Protein AF-A0A429QTK3-F1 (afdb_monomer_lite)

Structure (mmCIF, N/CA/C/O backbone):
data_AF-A0A429QTK3-F1
#
_entry.id   AF-A0A429QTK3-F1
#
loop_
_atom_site.group_PDB
_atom_site.id
_atom_site.type_symbol
_atom_site.label_atom_id
_atom_site.label_alt_id
_atom_site.label_comp_id
_atom_site.label_asym_id
_atom_site.label_entity_id
_atom_site.label_seq_id
_atom_site.pdbx_PDB_ins_code
_atom_site.Cartn_x
_atom_site.Cartn_y
_atom_site.Cartn_z
_atom_site.occupancy
_atom_site.B_iso_or_equiv
_atom_site.auth_seq_id
_atom_site.auth_comp_id
_atom_site.auth_asym_id
_atom_site.auth_atom_id
_atom_site.pdbx_PDB_model_num
ATOM 1 N N . MET A 1 1 ? 70.240 -9.763 -71.184 1.00 41.09 1 MET A N 1
ATOM 2 C CA . MET A 1 1 ? 69.232 -8.783 -70.710 1.00 41.09 1 MET A CA 1
ATOM 3 C C . MET A 1 1 ? 68.034 -8.915 -71.642 1.00 41.09 1 MET A C 1
ATOM 5 O O . MET A 1 1 ? 68.267 -8.878 -72.834 1.00 41.09 1 MET A O 1
ATOM 9 N N . LEU A 1 2 ? 66.791 -9.181 -71.254 1.00 37.31 2 LEU A N 1
ATOM 10 C CA . LEU A 1 2 ? 66.084 -9.111 -69.977 1.00 37.31 2 LEU A CA 1
ATOM 11 C C . LEU A 1 2 ? 65.152 -10.330 -69.842 1.00 37.31 2 LEU A C 1
ATOM 13 O O . LEU A 1 2 ? 64.558 -10.764 -70.824 1.00 37.31 2 LEU A O 1
ATOM 17 N N . HIS A 1 3 ? 65.005 -10.846 -68.623 1.00 33.28 3 HIS A N 1
ATOM 18 C CA . HIS A 1 3 ? 63.957 -11.798 -68.258 1.00 33.28 3 HIS A CA 1
ATOM 19 C C . HIS A 1 3 ? 62.766 -10.982 -67.734 1.00 33.28 3 HIS A C 1
ATOM 21 O O . HIS A 1 3 ? 62.929 -10.217 -66.785 1.00 33.28 3 HIS A O 1
ATOM 27 N N . VAL A 1 4 ? 61.601 -11.088 -68.375 1.00 49.03 4 VAL A N 1
ATOM 28 C CA . VAL A 1 4 ? 60.358 -10.438 -67.925 1.00 49.03 4 VAL A CA 1
ATOM 29 C C . VAL A 1 4 ? 59.624 -11.426 -67.009 1.00 49.03 4 VAL A C 1
ATOM 31 O O . VAL A 1 4 ? 59.268 -12.503 -67.489 1.00 49.03 4 VAL A O 1
ATOM 34 N N . PRO A 1 5 ? 59.392 -11.126 -65.716 1.00 47.75 5 PRO A N 1
ATOM 35 C CA . PRO A 1 5 ? 58.632 -12.013 -64.851 1.00 47.75 5 PRO A CA 1
ATOM 36 C C . PRO A 1 5 ? 57.130 -11.854 -65.099 1.00 47.75 5 PRO A C 1
ATOM 38 O O . PRO A 1 5 ? 56.600 -10.744 -65.169 1.00 47.75 5 PRO A O 1
ATOM 41 N N . GLY A 1 6 ? 56.464 -13.002 -65.227 1.00 47.06 6 GLY A N 1
ATOM 42 C CA . GLY A 1 6 ? 55.030 -13.134 -65.435 1.00 47.06 6 GLY A CA 1
ATOM 43 C C . GLY A 1 6 ? 54.191 -12.558 -64.295 1.00 47.06 6 GLY A C 1
ATOM 44 O O . GLY A 1 6 ? 54.564 -12.553 -63.124 1.00 47.06 6 GLY A O 1
ATOM 45 N N . THR A 1 7 ? 53.020 -12.074 -64.685 1.00 47.56 7 THR A N 1
ATOM 46 C CA . THR A 1 7 ? 51.984 -11.465 -63.861 1.00 47.56 7 THR A CA 1
ATOM 47 C C . THR A 1 7 ? 51.393 -12.445 -62.845 1.00 47.56 7 THR A C 1
ATOM 49 O O . THR A 1 7 ? 50.764 -13.445 -63.192 1.00 47.56 7 THR A O 1
ATOM 52 N N . THR A 1 8 ? 51.528 -12.110 -61.560 1.00 49.00 8 THR A N 1
ATOM 53 C CA . THR A 1 8 ? 50.929 -12.809 -60.416 1.00 49.00 8 THR A CA 1
ATOM 54 C C . THR A 1 8 ? 49.401 -12.663 -60.420 1.00 49.00 8 THR A C 1
ATOM 56 O O . THR A 1 8 ? 48.827 -11.805 -59.753 1.00 49.00 8 THR A O 1
ATOM 59 N N . THR A 1 9 ? 48.713 -13.511 -61.179 1.00 51.00 9 THR A N 1
ATOM 60 C CA . THR A 1 9 ? 47.241 -13.561 -61.282 1.00 51.00 9 THR A CA 1
ATOM 61 C C . THR A 1 9 ? 46.577 -14.276 -60.094 1.00 51.00 9 THR A C 1
ATOM 63 O O . THR A 1 9 ? 45.390 -14.076 -59.833 1.00 51.00 9 THR A O 1
ATOM 66 N N . ASN A 1 10 ? 47.342 -15.041 -59.308 1.00 51.47 10 ASN A N 1
ATOM 67 C CA . ASN A 1 10 ? 46.809 -15.887 -58.233 1.00 51.47 10 ASN A CA 1
ATOM 68 C C . ASN A 1 10 ? 46.382 -15.110 -56.967 1.00 51.47 10 ASN A C 1
ATOM 70 O O . ASN A 1 10 ? 45.378 -15.455 -56.348 1.00 51.47 10 ASN A O 1
ATOM 74 N N . GLY A 1 11 ? 47.052 -14.004 -56.618 1.00 47.62 11 GLY A N 1
ATOM 75 C CA . GLY A 1 11 ? 46.761 -13.258 -55.379 1.00 47.62 11 GLY A CA 1
ATOM 76 C C . GLY A 1 11 ? 45.458 -12.441 -55.398 1.00 47.62 11 GLY A C 1
ATOM 77 O O . GLY A 1 11 ? 44.872 -12.160 -54.349 1.00 47.62 11 GLY A O 1
ATOM 78 N N . VAL A 1 12 ? 44.969 -12.065 -56.584 1.00 50.78 12 VAL A N 1
ATOM 79 C CA . VAL A 1 12 ? 43.742 -11.260 -56.737 1.00 50.78 12 VAL A CA 1
ATOM 80 C C . VAL A 1 12 ? 42.488 -12.132 -56.614 1.00 50.78 12 VAL A C 1
ATOM 82 O O . VAL A 1 12 ? 41.509 -11.729 -55.980 1.00 50.78 12 VAL A O 1
ATOM 85 N N . ALA A 1 13 ? 42.517 -13.345 -57.172 1.00 49.59 13 ALA A N 1
ATOM 86 C CA . ALA A 1 13 ? 41.400 -14.287 -57.108 1.00 49.59 13 ALA A CA 1
ATOM 87 C C . ALA A 1 13 ? 41.158 -14.798 -55.676 1.00 49.59 13 ALA A C 1
ATOM 89 O O . ALA A 1 13 ? 40.010 -14.884 -55.231 1.00 49.59 13 ALA A O 1
ATOM 90 N N . GLU A 1 14 ? 42.231 -15.057 -54.930 1.00 52.91 14 GLU A N 1
ATOM 91 C CA . GLU A 1 14 ? 42.185 -15.588 -53.567 1.00 52.91 14 GLU A CA 1
ATOM 92 C C . GLU A 1 14 ? 41.660 -14.552 -52.559 1.00 52.91 14 GLU A C 1
ATOM 94 O O . GLU A 1 14 ? 40.731 -14.838 -51.796 1.00 52.91 14 GLU A O 1
ATOM 99 N N . ARG A 1 15 ? 42.109 -13.288 -52.660 1.00 53.12 15 ARG A N 1
ATOM 100 C CA . ARG A 1 15 ? 41.530 -12.165 -51.893 1.00 53.12 15 ARG A CA 1
ATOM 101 C C . ARG A 1 15 ? 40.049 -11.958 -52.195 1.00 53.12 15 ARG A C 1
ATOM 103 O O . ARG A 1 15 ? 39.266 -11.684 -51.286 1.00 53.12 15 ARG A O 1
ATOM 110 N N . ARG A 1 16 ? 39.634 -12.099 -53.458 1.00 54.00 16 ARG A N 1
ATOM 111 C CA . ARG A 1 16 ? 38.226 -11.947 -53.861 1.00 54.00 16 ARG A CA 1
ATOM 112 C C . ARG A 1 16 ? 37.351 -13.071 -53.300 1.00 54.00 16 ARG A C 1
ATOM 114 O O . ARG A 1 16 ? 36.195 -12.819 -52.971 1.00 54.00 16 ARG A O 1
ATOM 121 N N . ARG A 1 17 ? 37.892 -14.287 -53.166 1.00 57.88 17 ARG A N 1
ATOM 122 C CA . ARG A 1 17 ? 37.203 -15.449 -52.582 1.00 57.88 17 ARG A CA 1
ATOM 123 C C . ARG A 1 17 ? 37.088 -15.328 -51.062 1.00 57.88 17 ARG A C 1
ATOM 125 O O . ARG A 1 17 ? 35.983 -15.458 -50.548 1.00 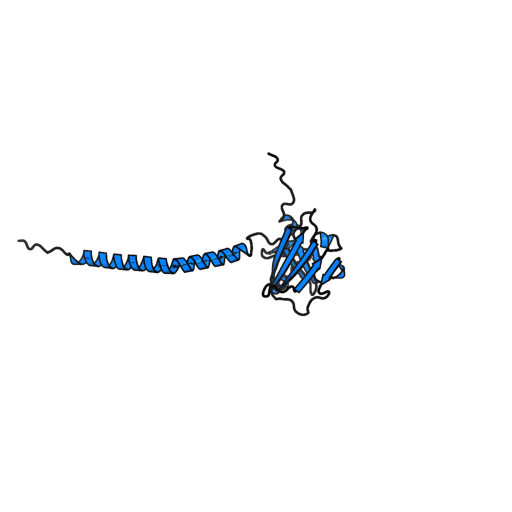57.88 17 ARG A O 1
ATOM 132 N N . GLY A 1 18 ? 38.171 -14.956 -50.375 1.00 60.50 18 GLY A N 1
ATOM 133 C CA . GLY A 1 18 ? 38.160 -14.678 -48.933 1.00 60.50 18 GLY A CA 1
ATOM 134 C C . GLY A 1 18 ? 37.199 -13.545 -48.560 1.00 60.50 18 GLY A C 1
ATOM 135 O O . GLY A 1 18 ? 36.415 -13.677 -47.625 1.00 60.50 18 GLY A O 1
ATOM 136 N N . ARG A 1 19 ? 37.155 -12.473 -49.366 1.00 59.66 19 ARG A N 1
ATOM 137 C CA . ARG A 1 19 ? 36.210 -11.363 -49.163 1.00 59.66 19 ARG A CA 1
ATOM 138 C C . ARG A 1 19 ? 34.752 -11.780 -49.377 1.00 59.66 19 ARG A C 1
ATOM 140 O O . ARG A 1 19 ? 33.883 -11.298 -48.664 1.00 59.66 19 ARG A O 1
ATOM 147 N N . LYS A 1 20 ? 34.470 -12.685 -50.321 1.00 57.97 20 LYS A N 1
ATOM 148 C CA . LYS A 1 20 ? 33.117 -13.234 -50.525 1.00 57.97 20 LYS A CA 1
ATOM 149 C C . LYS A 1 20 ? 32.673 -14.119 -49.359 1.00 57.97 20 LYS A C 1
ATOM 151 O O . LYS A 1 20 ? 31.543 -13.980 -48.914 1.00 57.97 20 LYS A O 1
ATOM 156 N N . VAL A 1 21 ? 33.555 -14.980 -48.848 1.00 68.25 21 VAL A N 1
ATOM 157 C CA . VAL A 1 21 ? 33.258 -15.847 -47.694 1.00 68.25 21 VAL A CA 1
ATOM 158 C C . VAL A 1 21 ? 33.009 -15.015 -46.434 1.00 68.25 21 VAL A C 1
ATOM 160 O O . VAL A 1 21 ? 32.039 -15.267 -45.728 1.00 68.25 21 VAL A O 1
ATOM 163 N N . LEU A 1 22 ? 33.811 -13.969 -46.205 1.00 63.34 22 LEU A N 1
ATOM 164 C CA . LEU A 1 22 ? 33.613 -13.031 -45.097 1.00 63.34 22 LEU A CA 1
ATOM 165 C C . LEU A 1 22 ? 32.253 -12.315 -45.186 1.00 63.34 22 LEU A C 1
ATOM 167 O O . LEU A 1 22 ? 31.528 -12.239 -44.201 1.00 63.34 22 LEU A O 1
ATOM 171 N N . VAL A 1 23 ? 31.886 -11.820 -46.374 1.00 66.56 23 VAL A N 1
ATOM 172 C CA . VAL A 1 23 ? 30.614 -11.110 -46.590 1.00 66.56 23 VAL A CA 1
ATOM 173 C C . VAL A 1 23 ? 29.414 -12.041 -46.408 1.00 66.56 23 VAL A C 1
ATOM 175 O O . VAL A 1 23 ? 28.454 -11.668 -45.744 1.00 66.56 23 VAL A O 1
ATOM 178 N N . VAL A 1 24 ? 29.470 -13.265 -46.938 1.00 70.56 24 VAL A N 1
ATOM 179 C CA . VAL A 1 24 ? 28.392 -14.254 -46.763 1.00 70.56 24 VAL A CA 1
ATOM 180 C C . VAL A 1 24 ? 28.268 -14.681 -45.298 1.00 70.56 24 VAL A C 1
ATOM 182 O O . VAL A 1 24 ? 27.153 -14.775 -44.792 1.00 70.56 24 VAL A O 1
ATOM 185 N N . GLY A 1 25 ? 29.390 -14.870 -44.597 1.00 66.00 25 GLY A N 1
ATOM 186 C CA . GLY A 1 25 ? 29.399 -15.166 -43.164 1.00 66.00 25 GLY A CA 1
ATOM 187 C C . GLY A 1 25 ? 28.773 -14.050 -42.323 1.00 66.00 25 GLY A C 1
ATOM 188 O O . GLY A 1 25 ? 27.971 -14.332 -41.438 1.00 66.00 25 GLY A O 1
ATOM 189 N N . LEU A 1 26 ? 29.064 -12.785 -42.644 1.00 68.50 26 LEU A N 1
ATOM 190 C CA . LEU A 1 26 ? 28.460 -11.626 -41.977 1.00 68.50 26 LEU A CA 1
ATOM 191 C C . LEU A 1 26 ? 26.952 -11.519 -42.236 1.00 68.50 26 LEU A C 1
ATOM 193 O O . LEU A 1 26 ? 26.200 -11.221 -41.314 1.00 68.50 26 LEU A O 1
ATOM 197 N N . ILE A 1 27 ? 26.498 -11.797 -43.462 1.00 68.88 27 ILE A N 1
ATOM 198 C CA . ILE A 1 27 ? 25.067 -11.791 -43.800 1.00 68.88 27 ILE A CA 1
ATOM 199 C C . ILE A 1 27 ? 24.335 -12.913 -43.056 1.00 68.88 27 ILE A C 1
ATOM 201 O O . ILE A 1 27 ? 23.291 -12.668 -42.459 1.00 68.88 27 ILE A O 1
ATOM 205 N N . ALA A 1 28 ? 24.891 -14.127 -43.033 1.00 67.25 28 ALA A N 1
ATOM 206 C CA .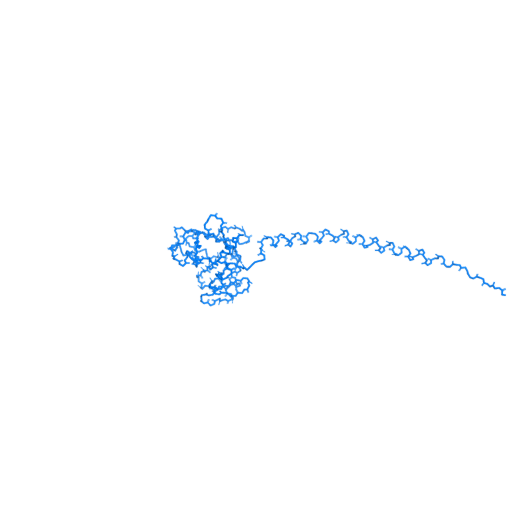 ALA A 1 28 ? 24.299 -15.248 -42.307 1.00 67.25 28 ALA A CA 1
ATOM 207 C C . ALA A 1 28 ? 24.234 -14.983 -40.791 1.00 67.25 28 ALA A C 1
ATOM 209 O O . ALA A 1 28 ? 23.209 -15.247 -40.164 1.00 67.25 28 ALA A O 1
ATOM 210 N N . ALA A 1 29 ? 25.288 -14.397 -40.215 1.00 67.00 29 ALA A N 1
ATOM 211 C CA . ALA A 1 29 ? 25.306 -13.992 -38.812 1.00 67.00 29 ALA A CA 1
ATOM 212 C C . ALA A 1 29 ? 24.268 -12.896 -38.512 1.00 67.00 29 ALA A C 1
ATOM 214 O O . ALA A 1 29 ? 23.570 -12.978 -37.505 1.00 67.00 29 ALA A O 1
ATOM 215 N N . ALA A 1 30 ? 24.109 -11.909 -39.400 1.00 65.31 30 ALA A N 1
ATOM 216 C CA . ALA A 1 30 ? 23.106 -10.856 -39.250 1.00 65.31 30 ALA A CA 1
ATOM 217 C C . ALA A 1 30 ? 21.669 -11.401 -39.336 1.00 65.31 30 ALA A C 1
ATOM 219 O O . ALA A 1 30 ? 20.822 -11.009 -38.536 1.00 65.31 30 ALA A O 1
ATOM 220 N N . ILE A 1 31 ? 21.402 -12.341 -40.251 1.00 73.94 31 ILE A N 1
ATOM 221 C CA . ILE A 1 31 ? 20.087 -12.991 -40.393 1.00 73.94 31 ILE A CA 1
ATOM 222 C C . ILE A 1 31 ? 19.731 -13.800 -39.140 1.00 73.94 31 ILE A C 1
ATOM 224 O O . ILE A 1 31 ? 18.572 -13.808 -38.741 1.00 73.94 31 ILE A O 1
ATOM 228 N N . LEU A 1 32 ? 20.707 -14.451 -38.502 1.00 69.88 32 LEU A N 1
ATOM 229 C CA . LEU A 1 32 ? 20.488 -15.205 -37.262 1.00 69.88 32 LEU A CA 1
ATOM 230 C C . LEU A 1 32 ? 20.369 -14.303 -36.024 1.00 69.88 32 LEU A C 1
ATOM 232 O O . LEU A 1 32 ? 19.580 -14.598 -35.131 1.00 69.88 32 LEU A O 1
ATOM 236 N N . ALA A 1 33 ? 21.113 -13.197 -35.965 1.00 70.38 33 ALA A N 1
ATOM 237 C CA . ALA A 1 33 ? 21.087 -12.277 -34.827 1.00 70.38 33 ALA A CA 1
ATOM 238 C C . ALA A 1 33 ? 19.836 -11.381 -34.803 1.00 70.38 33 ALA A C 1
ATOM 240 O O . ALA A 1 33 ? 19.332 -11.059 -33.727 1.00 70.38 33 ALA A O 1
ATOM 241 N N . ALA A 1 34 ? 19.308 -11.003 -35.971 1.00 74.75 34 ALA A N 1
ATOM 242 C CA . ALA A 1 34 ? 18.129 -10.147 -36.091 1.00 74.75 34 ALA A CA 1
ATOM 243 C C . ALA A 1 34 ? 16.876 -10.672 -35.351 1.00 74.75 34 ALA A C 1
ATOM 245 O O . ALA A 1 34 ? 16.301 -9.903 -34.580 1.00 74.75 34 ALA A O 1
ATOM 246 N N . PRO A 1 35 ? 16.443 -11.943 -35.498 1.00 74.75 35 PRO A N 1
ATOM 247 C CA . PRO A 1 35 ? 15.273 -12.452 -34.784 1.00 74.75 35 PRO A CA 1
ATOM 248 C C . PRO A 1 35 ? 15.501 -12.551 -33.272 1.00 74.75 35 PRO A C 1
ATOM 250 O O . PRO A 1 35 ? 14.570 -12.313 -32.510 1.00 74.75 35 PRO A O 1
ATOM 253 N N . VAL A 1 36 ? 16.729 -12.837 -32.824 1.00 76.44 36 VAL A N 1
ATOM 254 C CA . VAL A 1 36 ? 17.071 -12.862 -31.391 1.00 76.44 36 VAL A CA 1
ATOM 255 C C . VAL A 1 36 ? 16.989 -11.459 -30.792 1.00 76.44 36 VAL A C 1
ATOM 257 O O . VAL A 1 36 ? 16.372 -11.273 -29.746 1.00 76.44 36 VAL A O 1
ATOM 260 N N . ALA A 1 37 ? 17.550 -10.457 -31.472 1.00 73.56 37 ALA A N 1
ATOM 261 C CA . ALA A 1 37 ? 17.465 -9.064 -31.046 1.00 73.56 37 ALA A CA 1
ATOM 262 C C . ALA A 1 37 ? 16.016 -8.555 -31.050 1.00 73.56 37 ALA A C 1
ATOM 264 O O . ALA A 1 37 ? 15.608 -7.861 -30.122 1.00 73.56 37 ALA A O 1
ATOM 265 N N . LEU A 1 38 ? 15.221 -8.939 -32.054 1.00 80.38 38 LEU A N 1
ATOM 266 C CA . LEU A 1 38 ? 13.806 -8.587 -32.132 1.00 80.38 38 LEU A CA 1
ATOM 267 C C . LEU A 1 38 ? 12.999 -9.236 -31.002 1.00 80.38 38 LEU A C 1
ATOM 269 O O . LEU A 1 38 ? 12.197 -8.557 -30.370 1.00 80.38 38 LEU A O 1
ATOM 273 N N . ALA A 1 39 ? 13.237 -10.515 -30.706 1.00 73.94 39 ALA A N 1
ATOM 274 C CA . ALA A 1 39 ? 12.596 -11.204 -29.590 1.00 73.94 39 ALA A CA 1
ATOM 275 C C . ALA A 1 39 ? 12.985 -10.578 -28.243 1.00 73.94 39 ALA A C 1
ATOM 277 O O . ALA A 1 39 ? 12.123 -10.350 -27.401 1.00 73.94 39 ALA A O 1
ATOM 278 N N . PHE A 1 40 ? 14.261 -10.232 -28.055 1.00 76.06 40 PHE A N 1
ATOM 279 C CA . PHE A 1 40 ? 14.737 -9.554 -26.850 1.00 76.06 40 PHE A CA 1
ATOM 280 C C . PHE A 1 40 ? 14.107 -8.165 -26.682 1.00 76.06 40 PHE A C 1
ATOM 282 O O . PHE A 1 40 ? 13.638 -7.827 -25.596 1.00 76.06 40 PHE A O 1
ATOM 289 N N . LEU A 1 41 ? 14.036 -7.376 -27.758 1.00 73.19 41 LEU A N 1
ATOM 290 C CA . LEU A 1 41 ? 13.361 -6.077 -27.760 1.00 73.19 41 LEU A CA 1
ATOM 291 C C . LEU A 1 41 ? 11.864 -6.220 -27.490 1.00 73.19 41 LEU A C 1
ATOM 293 O O . LEU A 1 41 ? 11.319 -5.425 -26.737 1.00 73.19 41 LEU A O 1
ATOM 297 N N . TRP A 1 42 ? 11.215 -7.244 -28.046 1.00 69.44 42 TRP A N 1
ATOM 298 C CA . TRP A 1 42 ? 9.801 -7.518 -27.806 1.00 69.44 42 TRP A CA 1
ATOM 299 C C . TRP A 1 42 ? 9.536 -7.914 -26.350 1.00 69.44 42 TRP A C 1
ATOM 301 O O . TRP A 1 42 ? 8.641 -7.363 -25.726 1.00 69.44 42 TRP A O 1
ATOM 311 N N . ILE A 1 43 ? 10.355 -8.796 -25.768 1.00 65.06 43 ILE A N 1
ATOM 312 C CA . ILE A 1 43 ? 10.271 -9.165 -24.345 1.00 65.06 43 ILE A CA 1
ATOM 313 C C . ILE A 1 43 ? 10.517 -7.942 -23.460 1.00 65.06 43 ILE A C 1
ATOM 315 O O . ILE A 1 43 ? 9.779 -7.711 -22.507 1.00 65.06 43 ILE A O 1
ATOM 319 N N . THR A 1 44 ? 11.523 -7.130 -23.777 1.00 56.84 44 THR A N 1
ATOM 320 C CA . THR A 1 44 ? 11.820 -5.905 -23.021 1.00 56.84 44 THR A CA 1
ATOM 321 C C . THR A 1 44 ? 10.663 -4.913 -23.121 1.00 56.84 44 THR A C 1
ATOM 323 O O . THR A 1 44 ? 10.248 -4.357 -22.115 1.00 56.84 44 THR A O 1
ATOM 326 N N . PHE A 1 45 ? 10.090 -4.739 -24.312 1.00 61.50 45 PHE A N 1
ATOM 327 C CA . PHE A 1 45 ? 8.927 -3.887 -24.540 1.00 61.50 45 PHE A CA 1
ATOM 328 C C . PHE A 1 45 ? 7.690 -4.374 -23.774 1.00 61.50 45 PHE A C 1
ATOM 330 O O . PHE A 1 45 ? 7.011 -3.564 -23.152 1.00 61.50 45 PHE A O 1
ATOM 337 N N . LEU A 1 46 ? 7.428 -5.686 -23.750 1.00 57.09 46 LEU A N 1
ATOM 338 C CA . LEU A 1 46 ? 6.350 -6.268 -22.948 1.00 57.09 46 LEU A CA 1
ATOM 339 C C . LEU A 1 46 ? 6.565 -6.040 -21.444 1.00 57.09 46 LEU A C 1
ATOM 341 O O . LEU A 1 46 ? 5.608 -5.716 -20.747 1.00 57.09 46 LEU A O 1
ATOM 345 N N . ASN A 1 47 ? 7.803 -6.134 -20.950 1.00 54.84 47 ASN A N 1
ATOM 346 C CA . ASN A 1 47 ? 8.118 -5.820 -19.552 1.00 54.84 47 ASN A CA 1
ATOM 347 C C . ASN A 1 47 ? 7.932 -4.322 -19.247 1.00 54.84 47 ASN A C 1
ATOM 349 O O . ASN A 1 47 ? 7.293 -3.980 -18.262 1.00 54.84 47 ASN A O 1
ATOM 353 N N . VAL A 1 48 ? 8.409 -3.428 -20.120 1.00 52.00 48 VAL A N 1
ATOM 354 C CA . VAL A 1 48 ? 8.290 -1.965 -19.946 1.00 52.00 48 VAL A CA 1
ATOM 355 C C . VAL A 1 48 ? 6.841 -1.480 -20.035 1.00 52.00 48 VAL A C 1
ATOM 357 O O . VAL A 1 48 ? 6.474 -0.527 -19.358 1.00 52.00 48 VAL A O 1
ATOM 360 N N . MET A 1 49 ? 5.998 -2.108 -20.859 1.00 45.41 49 MET A N 1
ATOM 361 C CA . MET A 1 49 ? 4.570 -1.773 -20.890 1.00 45.41 49 MET A CA 1
ATOM 362 C C . MET A 1 49 ? 3.801 -2.328 -19.687 1.00 45.41 49 MET A C 1
ATOM 364 O O . MET A 1 49 ? 2.737 -1.802 -19.371 1.00 45.41 49 MET A O 1
ATOM 368 N N . SER A 1 50 ? 4.315 -3.376 -19.038 1.00 45.22 50 SER A N 1
ATOM 369 C CA . SER A 1 50 ? 3.686 -3.970 -17.850 1.00 45.22 50 SER A CA 1
ATOM 370 C C . SER A 1 50 ? 4.040 -3.214 -16.567 1.00 45.22 50 SER A C 1
ATOM 372 O O . SER A 1 50 ? 3.231 -3.181 -15.648 1.00 45.22 50 SER A O 1
ATOM 374 N N . ASP A 1 51 ? 5.210 -2.573 -16.530 1.00 46.75 51 ASP A N 1
ATOM 375 C CA . ASP A 1 51 ? 5.672 -1.733 -15.424 1.00 46.75 51 ASP A CA 1
ATOM 376 C C . ASP A 1 51 ? 6.067 -0.356 -15.991 1.00 46.75 51 ASP A C 1
ATOM 378 O O . ASP A 1 51 ? 7.224 -0.152 -16.387 1.00 46.75 51 ASP A O 1
ATOM 382 N N . PRO A 1 52 ? 5.100 0.567 -16.189 1.00 48.44 52 PRO A N 1
ATOM 383 C CA . PRO A 1 52 ? 5.394 1.854 -16.796 1.00 48.44 52 PRO A CA 1
ATOM 384 C C . PRO A 1 52 ? 6.453 2.560 -15.953 1.00 48.44 52 PRO A C 1
ATOM 386 O O . PRO A 1 52 ? 6.258 2.762 -14.761 1.00 48.44 52 PRO A O 1
ATOM 389 N N . LEU A 1 53 ? 7.564 2.937 -16.597 1.00 48.94 53 LEU A N 1
ATOM 390 C CA . LEU A 1 53 ? 8.689 3.689 -16.029 1.00 48.94 53 LEU A CA 1
ATOM 391 C C . LEU A 1 53 ? 8.204 5.019 -15.426 1.00 48.94 53 LEU A C 1
ATOM 393 O O . LEU A 1 53 ? 8.285 6.080 -16.042 1.00 48.94 53 LEU A O 1
ATOM 397 N N . GLY A 1 54 ? 7.674 4.951 -14.219 1.00 54.34 54 GLY A N 1
ATOM 398 C CA . GLY A 1 54 ? 7.140 6.047 -13.441 1.00 54.34 54 GLY A CA 1
ATOM 399 C C . GLY A 1 54 ? 7.358 5.739 -11.965 1.00 54.34 54 GLY A C 1
ATOM 400 O O . GLY A 1 54 ? 7.531 4.578 -11.601 1.00 54.34 54 GLY A O 1
ATOM 401 N N . PRO A 1 55 ? 7.423 6.765 -11.105 1.00 60.38 55 PRO A N 1
ATOM 402 C CA . PRO A 1 55 ? 7.611 6.535 -9.683 1.00 60.38 55 PRO A CA 1
ATOM 403 C C . PRO A 1 55 ? 6.429 5.731 -9.134 1.00 60.38 55 PRO A C 1
ATOM 405 O O . PRO A 1 55 ? 5.278 6.049 -9.441 1.00 60.38 55 PRO A O 1
ATOM 408 N N . SER A 1 56 ? 6.700 4.734 -8.289 1.00 80.31 56 SER A N 1
ATOM 409 C CA . SER A 1 56 ? 5.629 4.032 -7.586 1.00 80.31 56 SER A CA 1
ATOM 410 C C . SER A 1 56 ? 4.789 5.028 -6.784 1.00 80.31 56 SER A C 1
ATOM 412 O O . SER A 1 56 ? 5.259 5.666 -5.837 1.00 80.31 56 SER A O 1
ATOM 414 N N . PHE A 1 57 ? 3.512 5.141 -7.146 1.00 91.19 57 PHE A N 1
ATOM 415 C CA . PHE A 1 57 ? 2.541 5.948 -6.407 1.00 91.19 57 PHE A CA 1
ATOM 416 C C . PHE A 1 57 ? 2.063 5.251 -5.128 1.00 91.19 57 PHE A C 1
ATOM 418 O O . PHE A 1 57 ? 1.315 5.840 -4.351 1.00 91.19 57 PHE A O 1
ATOM 425 N N . LEU A 1 58 ? 2.497 4.011 -4.886 1.00 95.12 58 LEU A N 1
ATOM 426 C CA . LEU A 1 58 ? 2.218 3.255 -3.672 1.00 95.12 58 LEU A CA 1
ATOM 427 C C . LEU A 1 58 ? 3.495 3.046 -2.852 1.00 95.12 58 LEU A C 1
ATOM 429 O O . LEU A 1 58 ? 4.573 2.788 -3.386 1.00 95.12 58 LEU A O 1
ATOM 433 N N . GLY A 1 59 ? 3.347 3.074 -1.532 1.00 97.12 59 GLY A N 1
ATOM 434 C CA . GLY A 1 59 ? 4.361 2.621 -0.592 1.00 97.12 59 GLY A CA 1
ATOM 435 C C . GLY A 1 59 ? 3.785 1.653 0.437 1.00 97.12 59 GLY A C 1
ATOM 436 O O . GLY A 1 59 ? 2.644 1.807 0.880 1.00 97.12 59 GLY A O 1
ATOM 437 N N . LEU A 1 60 ? 4.591 0.675 0.857 1.00 98.12 60 LEU A N 1
ATOM 438 C CA . LEU A 1 60 ? 4.219 -0.333 1.854 1.00 98.12 60 LEU A CA 1
ATOM 439 C C . LEU A 1 60 ? 5.024 -0.154 3.146 1.00 98.12 60 LEU A C 1
ATOM 441 O O . LEU A 1 60 ? 6.226 0.108 3.120 1.00 98.12 60 LEU A O 1
ATOM 445 N N . ARG A 1 61 ? 4.380 -0.361 4.295 1.00 98.25 61 ARG A N 1
ATOM 446 C CA . ARG A 1 61 ? 5.049 -0.546 5.589 1.00 98.25 61 ARG A CA 1
ATOM 44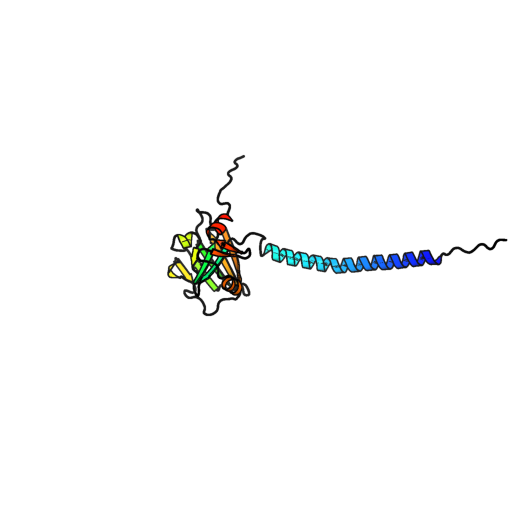7 C C . ARG A 1 61 ? 4.508 -1.784 6.292 1.00 98.25 61 ARG A C 1
ATOM 449 O O . ARG A 1 61 ? 3.304 -2.044 6.256 1.00 98.25 61 ARG A O 1
ATOM 456 N N . ILE A 1 62 ? 5.400 -2.524 6.946 1.00 97.25 62 ILE A N 1
ATOM 457 C CA . ILE A 1 62 ? 5.070 -3.700 7.753 1.00 97.25 62 ILE A CA 1
ATOM 458 C C . ILE A 1 62 ? 5.584 -3.462 9.175 1.00 97.25 62 ILE A C 1
ATOM 460 O O . ILE A 1 62 ? 6.790 -3.423 9.394 1.00 97.25 62 ILE A O 1
ATOM 464 N N . ASP A 1 63 ? 4.662 -3.335 10.131 1.00 94.56 63 ASP A N 1
ATOM 465 C CA . ASP A 1 63 ? 4.943 -3.198 11.563 1.00 94.56 63 ASP A CA 1
ATOM 466 C C . ASP A 1 63 ? 4.426 -4.440 12.300 1.00 94.56 63 ASP A C 1
ATOM 468 O O . ASP A 1 63 ? 3.238 -4.540 12.634 1.00 94.56 63 ASP A O 1
ATOM 472 N N . GLY A 1 64 ? 5.305 -5.420 12.525 1.00 91.19 64 GLY A N 1
ATOM 473 C CA . GLY A 1 64 ? 4.904 -6.725 13.053 1.00 91.19 64 GLY A CA 1
ATOM 474 C C . GLY A 1 64 ? 3.848 -7.369 12.150 1.00 91.19 64 GLY A C 1
ATOM 475 O O . GLY A 1 64 ? 4.121 -7.684 10.992 1.00 91.19 64 GLY A O 1
ATOM 476 N N . ASP A 1 65 ? 2.625 -7.514 12.664 1.00 90.50 65 ASP A N 1
ATOM 477 C CA . ASP A 1 65 ? 1.498 -8.063 11.905 1.00 90.50 65 ASP A CA 1
ATOM 478 C C . ASP A 1 65 ? 0.671 -7.027 11.136 1.00 90.50 65 ASP A C 1
ATOM 480 O O . ASP A 1 65 ? -0.206 -7.382 10.344 1.00 90.50 65 ASP A O 1
ATOM 484 N N . THR A 1 66 ? 0.938 -5.741 11.340 1.00 94.25 66 THR A N 1
ATOM 485 C CA . THR A 1 66 ? 0.207 -4.678 10.657 1.00 94.25 66 THR A CA 1
ATOM 486 C C . THR A 1 66 ? 0.866 -4.359 9.328 1.00 94.25 66 THR A C 1
ATOM 488 O O . THR A 1 66 ? 2.032 -3.984 9.285 1.00 94.25 66 THR A O 1
ATOM 491 N N . ILE A 1 67 ? 0.096 -4.452 8.245 1.00 97.00 67 ILE A N 1
ATOM 492 C CA . ILE A 1 67 ? 0.528 -4.019 6.916 1.00 97.00 67 ILE A CA 1
ATOM 493 C C . ILE A 1 67 ? -0.264 -2.774 6.541 1.00 97.00 67 ILE A C 1
ATOM 495 O O . ILE A 1 67 ? -1.494 -2.758 6.627 1.00 97.00 67 ILE A O 1
ATOM 499 N N . THR A 1 68 ? 0.453 -1.725 6.156 1.00 98.06 68 THR A N 1
ATOM 500 C CA . THR A 1 68 ? -0.122 -0.441 5.767 1.00 98.06 68 THR A CA 1
ATOM 501 C C . THR A 1 68 ? 0.353 -0.082 4.371 1.00 98.06 68 THR A C 1
ATOM 503 O O . THR A 1 68 ? 1.552 -0.090 4.103 1.00 98.06 68 THR A O 1
ATOM 506 N N . VAL A 1 69 ? -0.589 0.261 3.501 1.00 97.88 69 VAL A N 1
ATOM 507 C CA . VAL A 1 69 ? -0.326 0.863 2.194 1.00 97.88 69 VAL A CA 1
ATOM 508 C C . VAL A 1 69 ? -0.583 2.357 2.318 1.00 97.88 69 VAL A C 1
ATOM 510 O O . VAL A 1 69 ? -1.642 2.763 2.797 1.00 97.88 69 VAL A O 1
ATOM 513 N N . LYS A 1 70 ? 0.363 3.180 1.875 1.00 97.44 70 LYS A N 1
ATOM 514 C CA . LYS A 1 70 ? 0.116 4.592 1.593 1.00 97.44 70 LYS A CA 1
ATOM 515 C C . LYS A 1 70 ? 0.108 4.776 0.090 1.00 97.44 70 LYS A C 1
ATOM 517 O O . LYS A 1 70 ? 1.074 4.439 -0.581 1.00 97.44 70 LYS A O 1
ATOM 522 N N . THR A 1 71 ? -0.983 5.323 -0.414 1.00 94.88 71 THR A N 1
ATOM 523 C CA . THR A 1 71 ? -1.105 5.710 -1.814 1.00 94.88 71 THR A CA 1
ATOM 524 C C . THR A 1 71 ? -0.964 7.222 -1.958 1.00 94.88 71 THR A C 1
ATOM 526 O O . THR A 1 71 ? -1.476 7.962 -1.112 1.00 94.88 71 THR A O 1
ATOM 529 N N . ALA A 1 72 ? -0.245 7.681 -2.978 1.00 91.94 72 ALA A N 1
ATOM 530 C CA . ALA A 1 72 ? -0.133 9.092 -3.324 1.00 91.94 72 ALA A CA 1
ATOM 531 C C . ALA A 1 72 ? -1.524 9.648 -3.644 1.00 91.94 72 ALA A C 1
ATOM 533 O O . ALA A 1 72 ? -2.277 9.016 -4.385 1.00 91.94 72 ALA A O 1
ATOM 534 N N . GLN A 1 73 ? -1.879 10.801 -3.082 1.00 87.31 73 GLN A N 1
ATOM 535 C CA . GLN A 1 73 ? -3.209 11.383 -3.249 1.00 87.31 73 GLN A CA 1
ATOM 536 C C . GLN A 1 73 ? -3.212 12.884 -3.500 1.00 87.31 73 GLN A C 1
ATOM 538 O O . GLN A 1 73 ? -2.525 13.642 -2.812 1.00 87.31 73 GLN A O 1
ATOM 543 N N . CYS A 1 74 ? -4.116 13.317 -4.383 1.00 87.75 74 CYS A N 1
ATOM 544 C CA . CYS A 1 74 ? -4.578 14.693 -4.382 1.00 87.75 74 CYS A CA 1
ATOM 545 C C . CYS A 1 74 ? -5.630 14.922 -3.286 1.00 87.75 74 CYS A C 1
ATOM 547 O O . CYS A 1 74 ? -6.414 14.024 -2.977 1.00 87.75 74 CYS A O 1
ATOM 549 N N . PRO A 1 75 ? -5.735 16.141 -2.720 1.00 85.69 75 PRO A N 1
ATOM 550 C CA . PRO A 1 75 ? -6.693 16.439 -1.648 1.00 85.69 75 PRO A CA 1
ATOM 551 C C . PRO A 1 75 ? -8.168 16.171 -1.987 1.00 85.69 75 PRO A C 1
ATOM 553 O O . PRO A 1 75 ? -8.988 16.027 -1.077 1.00 85.69 75 PRO A O 1
ATOM 556 N N . SER A 1 76 ? -8.527 16.135 -3.273 1.00 85.31 76 SER A N 1
ATOM 557 C CA . SER A 1 76 ? -9.869 15.814 -3.776 1.00 85.31 76 SER A CA 1
ATOM 558 C C . SER A 1 76 ? -10.146 14.316 -3.876 1.00 85.31 76 SER A C 1
ATOM 560 O O . SER A 1 76 ? -11.312 13.915 -3.888 1.00 85.31 76 SER A O 1
ATOM 562 N N . ASP A 1 77 ? -9.104 13.493 -3.941 1.00 87.62 77 ASP A N 1
ATOM 563 C CA . ASP A 1 77 ? -9.236 12.084 -4.282 1.00 87.62 77 ASP A CA 1
ATOM 564 C C . ASP A 1 77 ? -9.725 11.301 -3.079 1.00 87.62 77 ASP A C 1
ATOM 566 O O . ASP A 1 77 ? -9.471 11.637 -1.923 1.00 87.62 77 ASP A O 1
ATOM 570 N N . ARG A 1 78 ? -10.501 10.253 -3.328 1.00 92.69 78 ARG A N 1
ATOM 571 C CA . ARG A 1 78 ? -11.020 9.403 -2.259 1.00 92.69 78 ARG A CA 1
ATOM 572 C C . ARG A 1 78 ? -10.892 7.957 -2.690 1.00 92.69 78 ARG A C 1
ATOM 574 O O . ARG A 1 78 ? -11.454 7.568 -3.716 1.00 92.69 78 ARG A O 1
ATOM 581 N N . VAL A 1 79 ? -10.180 7.161 -1.892 1.00 94.81 79 VAL A N 1
ATOM 582 C CA . VAL A 1 79 ? -10.077 5.716 -2.126 1.00 94.81 79 VAL A CA 1
ATOM 583 C C . VAL A 1 79 ? -11.467 5.098 -2.066 1.00 94.81 79 VAL A C 1
ATOM 585 O O . VAL A 1 79 ? -12.231 5.338 -1.130 1.00 94.81 79 VAL A O 1
ATOM 588 N N . ARG A 1 80 ? -11.780 4.276 -3.065 1.00 94.94 80 ARG A N 1
ATOM 589 C CA . ARG A 1 80 ? -13.023 3.500 -3.139 1.00 94.94 80 ARG A CA 1
ATOM 590 C C . ARG A 1 80 ? -12.795 2.020 -2.940 1.00 94.94 80 ARG A C 1
ATOM 592 O O . ARG A 1 80 ? -13.656 1.346 -2.384 1.00 94.94 80 ARG A O 1
ATOM 599 N N . ARG A 1 81 ? -11.647 1.515 -3.377 1.00 96.00 81 ARG A N 1
ATOM 600 C CA . ARG A 1 81 ? -11.333 0.094 -3.313 1.00 96.00 81 ARG A CA 1
ATOM 601 C C . ARG A 1 81 ? -9.839 -0.123 -3.190 1.00 96.00 81 ARG A C 1
ATOM 603 O O . ARG A 1 81 ? -9.060 0.602 -3.798 1.00 96.00 81 ARG A O 1
ATOM 610 N N . VAL A 1 82 ? -9.487 -1.163 -2.450 1.00 96.88 82 VAL A N 1
ATOM 611 C CA . VAL A 1 82 ? -8.160 -1.771 -2.443 1.00 96.88 82 VAL A CA 1
ATOM 612 C C . VAL A 1 82 ? -8.310 -3.266 -2.695 1.00 96.88 82 VAL A C 1
ATOM 614 O O . VAL A 1 82 ? -9.150 -3.925 -2.078 1.00 96.88 82 VAL A O 1
ATOM 617 N N . GLU A 1 83 ? -7.525 -3.785 -3.625 1.00 97.50 83 GLU A N 1
ATOM 618 C CA . GLU A 1 83 ? -7.432 -5.196 -3.986 1.00 97.50 83 GLU A CA 1
ATOM 619 C C . GLU A 1 83 ? -5.977 -5.637 -3.823 1.00 97.50 83 GLU A C 1
ATOM 621 O O . GLU A 1 83 ? -5.059 -4.890 -4.156 1.00 97.50 83 GLU A O 1
ATOM 626 N N . LEU A 1 84 ? -5.781 -6.830 -3.265 1.00 97.75 84 LEU A N 1
ATOM 627 C CA . LEU A 1 84 ? -4.478 -7.455 -3.092 1.00 97.75 84 LEU A CA 1
ATOM 628 C C . LEU A 1 84 ? -4.475 -8.790 -3.814 1.00 97.75 84 LEU A C 1
ATOM 630 O O . LEU A 1 84 ? -5.356 -9.622 -3.564 1.00 97.75 84 LEU A O 1
ATOM 634 N N . TYR A 1 85 ? -3.459 -9.015 -4.627 1.00 96.94 85 TYR A N 1
ATOM 635 C CA . TYR A 1 85 ? -3.249 -10.241 -5.372 1.00 96.94 85 TYR A CA 1
ATOM 636 C C . TYR A 1 85 ? -1.900 -10.850 -5.002 1.00 96.94 85 TYR A C 1
ATOM 638 O O . TYR A 1 85 ? -0.958 -10.166 -4.600 1.00 96.94 85 TYR A O 1
ATOM 646 N N . ASP A 1 86 ? -1.824 -12.168 -5.103 1.00 95.50 86 ASP A N 1
ATOM 647 C CA . ASP A 1 86 ? -0.548 -12.858 -5.187 1.00 95.50 86 ASP A CA 1
ATOM 648 C C . ASP A 1 86 ? 0.023 -12.591 -6.580 1.00 95.50 86 ASP A C 1
ATOM 650 O O . ASP A 1 86 ? -0.600 -12.975 -7.569 1.00 95.50 86 ASP A O 1
ATOM 654 N N . SER A 1 87 ? 1.171 -11.915 -6.658 1.00 91.56 87 SER A N 1
ATOM 655 C CA . SER A 1 87 ? 1.744 -11.495 -7.942 1.00 91.56 87 SER A CA 1
ATOM 656 C C . SER A 1 87 ? 2.137 -12.677 -8.830 1.00 91.56 87 SER A C 1
ATOM 658 O O . SER A 1 87 ? 2.123 -12.543 -10.048 1.00 91.56 87 SER A O 1
ATOM 660 N N . ASP A 1 88 ? 2.479 -13.828 -8.241 1.00 90.56 88 ASP A N 1
ATOM 661 C CA . ASP A 1 88 ? 2.926 -14.999 -9.003 1.00 90.56 88 ASP A CA 1
ATOM 662 C C . ASP A 1 88 ? 1.745 -15.756 -9.633 1.00 90.56 88 ASP A C 1
ATOM 664 O O . ASP A 1 88 ? 1.882 -16.376 -10.689 1.00 90.56 88 ASP A O 1
ATOM 668 N N . SER A 1 89 ? 0.586 -15.755 -8.964 1.00 93.88 89 SER A N 1
ATOM 669 C CA . SER A 1 89 ? -0.587 -16.554 -9.353 1.00 93.88 89 SER A CA 1
ATOM 670 C C . SER A 1 89 ? -1.799 -15.735 -9.795 1.00 93.88 89 SER A C 1
ATOM 672 O O . SER A 1 89 ? -2.817 -16.318 -10.170 1.00 93.88 89 SER A O 1
ATOM 674 N N . GLU A 1 90 ? -1.722 -14.406 -9.694 1.00 92.12 90 GLU A N 1
ATOM 675 C CA . GLU A 1 90 ? -2.809 -13.438 -9.91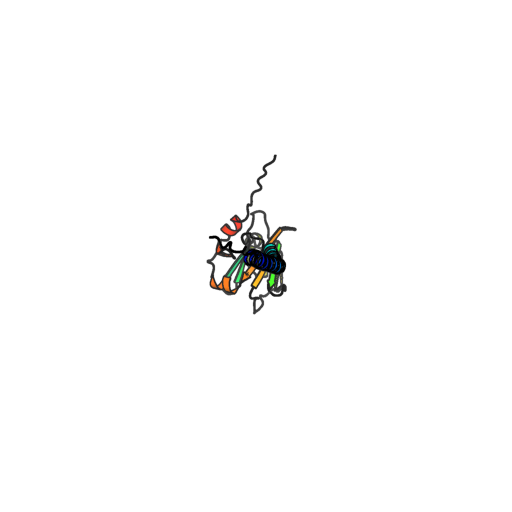5 1.00 92.12 90 GLU A CA 1
ATOM 676 C C . GLU A 1 90 ? -4.060 -13.699 -9.057 1.00 92.12 90 GLU A C 1
ATOM 678 O O . GLU A 1 90 ? -5.148 -13.155 -9.279 1.00 92.12 90 GLU A O 1
ATOM 683 N N . LYS A 1 91 ? -3.944 -14.549 -8.034 1.00 95.38 91 LYS A N 1
ATOM 684 C CA . LYS A 1 91 ? -5.069 -14.911 -7.184 1.00 95.38 91 LYS A CA 1
ATOM 685 C C . LYS A 1 91 ? -5.367 -13.776 -6.213 1.00 95.38 91 LYS A C 1
ATOM 687 O O . LYS A 1 91 ? -4.492 -13.338 -5.471 1.00 95.38 91 LYS A O 1
ATOM 692 N N . LEU A 1 92 ? -6.636 -13.370 -6.138 1.00 96.25 92 LEU A N 1
ATOM 693 C CA . LEU A 1 92 ? -7.093 -12.400 -5.144 1.00 96.25 92 LEU A CA 1
ATOM 694 C C . LEU A 1 92 ? -6.866 -12.940 -3.722 1.00 96.25 92 LEU A C 1
ATOM 696 O O . LEU A 1 92 ? -7.454 -13.947 -3.318 1.00 96.25 92 LEU A O 1
ATOM 700 N N . VAL A 1 93 ? -6.044 -12.230 -2.956 1.00 97.25 93 VAL A N 1
ATOM 701 C CA . VAL A 1 93 ? -5.734 -12.511 -1.550 1.00 97.25 93 VAL A CA 1
ATOM 702 C C . VAL A 1 93 ? -6.729 -11.803 -0.639 1.00 97.25 93 VAL A C 1
ATOM 704 O O . VAL A 1 93 ? -7.197 -12.382 0.342 1.00 97.25 93 VAL A O 1
ATOM 707 N N . TRP A 1 94 ? -7.052 -10.545 -0.945 1.00 98.31 94 TRP A N 1
ATOM 708 C CA . TRP A 1 94 ? -7.945 -9.727 -0.130 1.00 98.31 94 TRP A CA 1
ATOM 709 C C . TRP A 1 94 ? -8.495 -8.535 -0.901 1.00 98.31 94 TRP A C 1
ATOM 711 O O . TRP A 1 94 ? -7.864 -8.021 -1.818 1.00 98.31 94 TRP A O 1
ATOM 721 N N . ARG A 1 95 ? -9.668 -8.061 -0.488 1.00 97.81 95 ARG A N 1
ATOM 722 C CA . ARG A 1 95 ? -10.269 -6.829 -0.984 1.00 97.81 95 ARG A CA 1
ATOM 723 C C . ARG A 1 95 ? -10.981 -6.091 0.132 1.00 97.81 95 ARG A C 1
ATOM 725 O O . ARG A 1 95 ? -11.678 -6.718 0.932 1.00 97.81 95 ARG A O 1
ATOM 732 N N . ALA A 1 96 ? -10.923 -4.766 0.094 1.00 97.94 96 ALA A N 1
ATOM 733 C CA . ALA A 1 96 ? -11.840 -3.920 0.837 1.00 97.94 96 ALA A CA 1
ATOM 734 C C . ALA A 1 96 ? -12.388 -2.759 0.005 1.00 97.94 96 ALA A C 1
ATOM 736 O O . ALA A 1 96 ? -11.755 -2.278 -0.934 1.00 97.94 96 ALA A O 1
ATOM 737 N N . ASP A 1 97 ? -13.591 -2.325 0.369 1.00 97.06 97 ASP A N 1
ATOM 738 C CA . ASP A 1 97 ? -14.343 -1.260 -0.288 1.00 97.06 97 ASP A CA 1
ATOM 739 C C . ASP A 1 97 ? -14.698 -0.157 0.717 1.00 97.06 97 ASP A C 1
ATOM 741 O O . ASP A 1 97 ? -15.033 -0.442 1.871 1.00 97.06 97 ASP A O 1
ATOM 745 N N . ASP A 1 98 ? -14.675 1.087 0.235 1.00 96.44 98 ASP A N 1
ATOM 746 C CA . ASP A 1 98 ? -15.045 2.322 0.931 1.00 96.44 98 ASP A CA 1
ATOM 747 C C . ASP A 1 98 ? -14.462 2.427 2.358 1.00 96.44 98 ASP A C 1
ATOM 749 O O . ASP A 1 98 ? -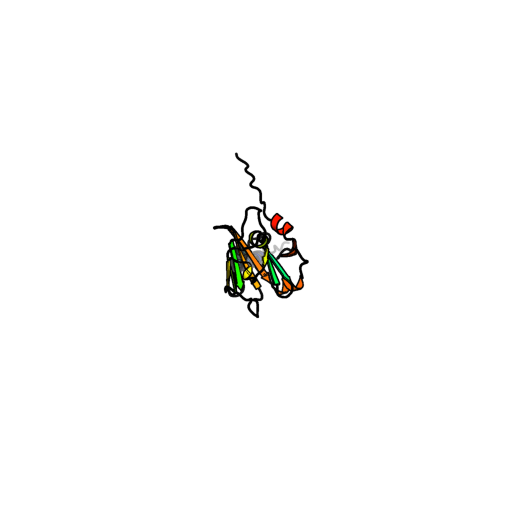15.149 2.116 3.342 1.00 96.44 98 ASP A O 1
ATOM 753 N N . PRO A 1 99 ? -13.206 2.895 2.505 1.00 97.12 99 PRO A N 1
ATOM 754 C CA . PRO A 1 99 ? -12.632 3.199 3.810 1.00 97.12 99 PRO A CA 1
ATOM 755 C C . PRO A 1 99 ? -13.513 4.162 4.623 1.00 97.12 99 PRO A C 1
ATOM 757 O O . PRO A 1 99 ? -14.047 5.156 4.117 1.00 97.12 99 PRO A O 1
ATOM 760 N N . LEU A 1 100 ? -13.652 3.873 5.915 1.00 97.81 100 LEU A N 1
ATOM 761 C CA . LEU A 1 100 ? -14.561 4.584 6.814 1.00 97.81 100 LEU A CA 1
ATOM 762 C C . LEU A 1 100 ? -13.904 5.771 7.527 1.00 97.81 100 LEU A C 1
ATOM 764 O O . LEU A 1 100 ? -14.622 6.691 7.924 1.00 97.81 100 LEU A O 1
ATOM 768 N N . THR A 1 101 ? -12.575 5.789 7.654 1.00 96.94 101 THR A N 1
ATOM 769 C CA . THR A 1 101 ? -11.834 6.898 8.282 1.00 96.94 101 THR A CA 1
ATOM 770 C C . THR A 1 101 ? -11.350 7.912 7.248 1.00 96.94 101 THR A C 1
ATOM 772 O O . THR A 1 101 ? -11.215 7.580 6.070 1.00 96.94 101 THR A O 1
ATOM 775 N N . GLU A 1 102 ? -11.088 9.150 7.676 1.00 95.50 102 GLU A N 1
ATOM 776 C CA . GLU A 1 102 ? -10.535 10.185 6.790 1.00 95.50 102 GLU A CA 1
ATOM 777 C C . GLU A 1 102 ? -9.135 9.821 6.299 1.00 95.50 102 GLU A C 1
ATOM 779 O O . GLU A 1 102 ? -8.836 9.999 5.126 1.00 95.50 102 GLU A O 1
ATOM 784 N N . GLU A 1 103 ? -8.300 9.223 7.149 1.00 95.19 103 GLU A N 1
ATOM 785 C CA . GLU A 1 103 ? -6.963 8.775 6.758 1.00 95.19 103 GLU A CA 1
ATOM 786 C C . GLU A 1 103 ? -7.046 7.669 5.702 1.00 95.19 103 GLU A C 1
ATOM 788 O O . GLU A 1 103 ? -6.338 7.722 4.700 1.00 95.19 103 GLU A O 1
ATOM 793 N N . GLY A 1 104 ? -7.953 6.700 5.878 1.00 95.94 104 GLY A N 1
ATOM 794 C CA . GLY A 1 104 ? -8.192 5.641 4.897 1.00 95.94 104 GLY A CA 1
ATOM 795 C C . GLY A 1 104 ? -8.738 6.186 3.581 1.00 95.94 104 GLY A C 1
ATOM 796 O O . GLY A 1 104 ? -8.268 5.812 2.507 1.00 95.94 104 GLY A O 1
ATOM 797 N N . ARG A 1 105 ? -9.687 7.126 3.649 1.00 95.25 105 ARG A N 1
ATOM 798 C CA . ARG A 1 105 ? -10.189 7.840 2.469 1.00 95.25 105 ARG A CA 1
ATOM 799 C C . ARG A 1 105 ? -9.089 8.642 1.772 1.00 95.25 105 ARG A C 1
ATOM 801 O O . ARG A 1 105 ? -9.093 8.674 0.544 1.00 95.25 105 ARG A O 1
ATOM 808 N N . GLY A 1 106 ? -8.162 9.212 2.544 1.00 93.19 106 GLY A N 1
ATOM 809 C CA . GLY A 1 106 ? -6.956 9.944 2.137 1.00 93.19 106 GLY A CA 1
ATOM 810 C C . GLY A 1 106 ? -5.752 9.061 1.774 1.00 93.19 106 GLY A C 1
ATOM 811 O O . GLY A 1 106 ? -4.631 9.550 1.614 1.00 93.19 106 GLY A O 1
ATOM 812 N N . GLY A 1 107 ? -5.961 7.748 1.645 1.00 94.50 107 GLY A N 1
ATOM 813 C CA . GLY A 1 107 ? -4.974 6.839 1.074 1.00 94.50 107 GLY A CA 1
ATOM 814 C C . GLY A 1 107 ? -4.034 6.171 2.070 1.00 94.50 107 GLY A C 1
ATOM 815 O O . GLY A 1 107 ? -3.092 5.513 1.640 1.00 94.50 107 GLY A O 1
ATOM 816 N N . LEU A 1 108 ? -4.271 6.297 3.377 1.00 97.00 108 LEU A N 1
ATOM 817 C CA . LEU A 1 108 ? -3.574 5.527 4.406 1.00 97.00 108 LEU A CA 1
ATOM 818 C C . LEU A 1 108 ? -4.374 4.266 4.760 1.00 97.00 108 LEU A C 1
ATOM 820 O O . LEU A 1 108 ? -5.248 4.269 5.626 1.00 97.00 108 LEU A O 1
ATOM 824 N N . LEU A 1 109 ? -4.077 3.171 4.071 1.00 97.56 109 LEU A N 1
ATOM 825 C CA . LEU A 1 109 ? -4.872 1.949 4.073 1.00 97.56 109 LEU A CA 1
ATOM 826 C C . LEU A 1 109 ? -4.235 0.889 4.970 1.00 97.56 109 LEU A C 1
ATOM 828 O O . LEU A 1 109 ? -3.204 0.305 4.638 1.00 97.56 109 LEU A O 1
ATOM 832 N N . ARG A 1 110 ? -4.872 0.594 6.104 1.00 97.44 110 ARG A N 1
ATOM 833 C CA . ARG A 1 110 ? -4.484 -0.544 6.948 1.00 97.44 110 ARG A CA 1
ATOM 834 C C . ARG A 1 110 ? -5.121 -1.818 6.403 1.00 97.44 110 ARG A C 1
ATOM 836 O O . ARG A 1 110 ? -6.347 -1.932 6.392 1.00 97.44 110 ARG A O 1
ATOM 843 N N . LEU A 1 111 ? -4.313 -2.761 5.937 1.00 97.19 111 LEU A N 1
ATOM 844 C CA . LEU A 1 111 ? -4.802 -3.994 5.320 1.00 97.19 111 LEU A CA 1
ATOM 845 C C . LEU A 1 111 ? -5.346 -4.953 6.388 1.00 97.19 111 LEU A C 1
ATOM 847 O O . LEU A 1 111 ? -4.842 -4.983 7.512 1.00 97.19 111 LEU A O 1
ATOM 851 N N . TRP A 1 112 ? -6.390 -5.716 6.047 1.00 96.38 112 TRP A N 1
ATOM 852 C CA . TRP A 1 112 ? -7.102 -6.640 6.952 1.00 96.38 112 TRP A CA 1
ATOM 853 C C . TRP A 1 112 ? -7.646 -6.023 8.258 1.00 96.38 112 TRP A C 1
ATOM 855 O O . TRP A 1 112 ? -8.036 -6.749 9.165 1.00 96.38 112 TRP A O 1
ATOM 865 N N . ALA A 1 113 ? -7.745 -4.695 8.353 1.00 95.69 113 ALA A N 1
ATOM 866 C CA . ALA A 1 113 ? -8.461 -4.011 9.431 1.00 95.69 113 ALA A CA 1
ATOM 867 C C . ALA A 1 113 ? -9.941 -3.863 9.044 1.00 95.69 113 ALA A C 1
ATOM 869 O O . ALA A 1 113 ? -10.375 -2.785 8.643 1.00 95.69 113 ALA A O 1
ATOM 870 N N . ALA A 1 114 ? -10.691 -4.971 9.043 1.00 95.00 114 ALA A N 1
ATOM 871 C CA . ALA A 1 114 ? -12.040 -5.048 8.473 1.00 95.00 114 ALA A CA 1
ATOM 872 C C . ALA A 1 114 ? -13.001 -3.966 8.999 1.00 95.00 114 ALA A C 1
ATOM 874 O O . ALA A 1 114 ? -13.795 -3.428 8.235 1.00 95.00 114 ALA A O 1
ATOM 875 N N . GLU A 1 115 ? -12.870 -3.585 10.266 1.00 95.69 115 GLU A N 1
ATOM 876 C CA . GLU A 1 115 ? -13.644 -2.535 10.928 1.00 95.69 115 GLU A CA 1
ATOM 877 C C . GLU A 1 115 ? -13.406 -1.121 10.368 1.00 95.69 115 GLU A C 1
ATOM 879 O O . GLU A 1 115 ? -14.162 -0.197 10.663 1.00 95.69 115 GLU A O 1
ATOM 884 N N . LYS A 1 116 ? -12.349 -0.927 9.572 1.00 97.00 116 LYS A N 1
ATOM 885 C CA . LYS A 1 116 ? -12.004 0.348 8.926 1.00 97.00 116 LYS A CA 1
ATOM 886 C C . LYS A 1 116 ? -12.620 0.507 7.539 1.00 97.00 116 LYS A C 1
ATOM 888 O O . LYS A 1 116 ? -12.432 1.559 6.931 1.00 97.00 116 LYS A O 1
ATOM 893 N N . TYR A 1 117 ? -13.357 -0.486 7.049 1.00 97.56 117 TYR A N 1
ATOM 894 C CA . TYR A 1 117 ? -13.938 -0.492 5.709 1.00 97.56 117 TYR A CA 1
ATOM 895 C C . TYR A 1 117 ? -15.420 -0.836 5.758 1.00 97.56 117 TYR A C 1
ATOM 897 O O . TYR A 1 117 ? -15.877 -1.554 6.646 1.00 97.56 117 TYR A O 1
ATOM 905 N N . ARG A 1 118 ? -16.181 -0.357 4.771 1.00 97.50 118 ARG A N 1
ATOM 906 C CA . ARG A 1 118 ? -17.587 -0.745 4.624 1.00 97.50 118 ARG A CA 1
ATOM 907 C C . ARG A 1 118 ? -17.723 -2.236 4.342 1.00 97.50 118 ARG A C 1
ATOM 909 O O . ARG A 1 118 ? -18.606 -2.887 4.892 1.00 97.50 118 ARG A O 1
ATOM 916 N N . THR A 1 119 ? -16.870 -2.767 3.469 1.00 97.50 119 THR A N 1
ATOM 917 C CA . THR A 1 119 ? -16.749 -4.213 3.264 1.00 97.50 119 THR A CA 1
ATOM 918 C C . THR A 1 119 ? -15.283 -4.602 3.165 1.00 97.50 119 THR A C 1
ATOM 920 O O . THR A 1 119 ? -14.474 -3.845 2.637 1.00 97.50 119 THR A O 1
ATOM 923 N N . SER A 1 120 ? -14.941 -5.778 3.682 1.00 97.19 120 SER A N 1
ATOM 924 C CA . SER A 1 120 ? -13.587 -6.329 3.676 1.00 97.19 120 SER A CA 1
ATOM 925 C C . SER A 1 120 ? -13.682 -7.849 3.636 1.00 97.19 120 SER A C 1
ATOM 927 O O . SER A 1 120 ? -14.475 -8.435 4.379 1.00 97.19 120 SER A O 1
ATOM 929 N N . ARG A 1 121 ? -12.931 -8.496 2.742 1.00 96.25 121 ARG A N 1
ATOM 930 C CA . ARG A 1 121 ? -12.941 -9.954 2.599 1.00 96.25 121 ARG A CA 1
ATOM 931 C C . ARG A 1 121 ? -11.630 -10.511 2.024 1.00 96.25 121 ARG A C 1
ATOM 933 O O . ARG A 1 121 ? -11.141 -9.965 1.038 1.00 96.25 121 ARG A O 1
ATOM 940 N N . PRO A 1 122 ? -11.110 -11.626 2.574 1.00 94.44 122 PRO A N 1
ATOM 941 C CA . PRO A 1 122 ? -11.529 -12.241 3.840 1.00 94.44 122 PRO A CA 1
ATOM 942 C C . PRO A 1 122 ? -11.315 -11.290 5.036 1.00 94.44 122 PRO A C 1
ATOM 944 O O . PRO A 1 122 ? -10.482 -10.392 4.981 1.00 94.44 122 PRO A O 1
ATOM 947 N N . ALA A 1 123 ? -12.101 -11.446 6.106 1.00 85.31 123 ALA A N 1
ATOM 948 C CA . ALA A 1 123 ? -12.038 -10.531 7.255 1.00 85.31 123 ALA A CA 1
ATOM 949 C C . ALA A 1 123 ? -10.697 -10.613 8.003 1.00 85.31 123 ALA A C 1
ATOM 951 O O . ALA A 1 123 ? -10.233 -9.624 8.560 1.00 85.31 123 ALA A O 1
ATOM 952 N N . THR A 1 124 ? -10.073 -11.790 7.989 1.00 87.69 124 THR A N 1
ATOM 953 C CA . THR A 1 124 ? -8.794 -12.068 8.639 1.00 87.69 124 THR A CA 1
ATOM 954 C C . THR A 1 124 ? -7.695 -12.269 7.608 1.00 87.69 124 THR A C 1
ATOM 956 O O . THR A 1 124 ? -7.922 -12.842 6.539 1.00 87.69 124 THR A O 1
ATOM 959 N N . ARG A 1 125 ? -6.483 -11.840 7.960 1.00 93.12 125 ARG A N 1
ATOM 960 C CA . ARG A 1 125 ? -5.278 -12.098 7.173 1.00 93.12 125 ARG A CA 1
ATOM 961 C C . ARG A 1 125 ? -4.999 -13.606 7.105 1.00 93.12 125 ARG A C 1
ATOM 963 O O . ARG A 1 125 ? -5.149 -14.275 8.131 1.00 93.12 125 ARG A O 1
ATOM 970 N N . PRO A 1 126 ? -4.591 -14.152 5.945 1.00 91.75 126 PRO A N 1
ATOM 971 C CA . PRO A 1 126 ? -4.118 -15.531 5.881 1.00 91.75 126 PRO A CA 1
ATOM 972 C C . PRO A 1 126 ? -2.869 -15.721 6.758 1.00 91.75 126 PRO A C 1
ATOM 974 O O . PRO A 1 126 ? -2.132 -14.769 7.024 1.00 91.75 126 PRO A O 1
ATOM 977 N N . ALA A 1 127 ? -2.642 -16.956 7.216 1.00 90.19 127 ALA A N 1
ATOM 978 C CA . ALA A 1 127 ? -1.472 -17.299 8.029 1.00 90.19 127 ALA A CA 1
ATOM 979 C C . ALA A 1 127 ? -0.161 -17.089 7.256 1.00 90.19 127 ALA A C 1
ATOM 981 O O . ALA A 1 127 ? 0.816 -16.584 7.805 1.00 90.19 127 ALA A O 1
ATOM 982 N N . GLU A 1 128 ? -0.179 -17.421 5.966 1.00 91.81 128 GLU A N 1
ATOM 983 C CA . GLU A 1 128 ? 0.925 -17.209 5.040 1.00 91.81 128 GLU A CA 1
ATOM 984 C C . GLU A 1 128 ? 0.526 -16.148 4.013 1.00 91.81 128 GLU A C 1
ATOM 986 O O . GLU A 1 128 ? -0.557 -16.199 3.426 1.00 91.81 128 GLU A O 1
ATOM 991 N N . LEU A 1 129 ? 1.402 -15.163 3.826 1.00 94.69 129 LEU A N 1
ATOM 992 C CA . LEU A 1 129 ? 1.271 -14.150 2.784 1.00 94.69 129 LEU A CA 1
ATOM 993 C C . LEU A 1 129 ? 2.080 -14.575 1.554 1.00 94.69 129 LEU A C 1
ATOM 995 O O . LEU A 1 129 ? 3.112 -15.234 1.723 1.00 94.69 129 LEU A O 1
ATOM 999 N N . PRO A 1 130 ? 1.667 -14.170 0.339 1.00 95.06 130 PRO A N 1
ATOM 1000 C CA . PRO A 1 130 ? 2.487 -14.380 -0.848 1.00 95.06 130 PRO A CA 1
ATOM 1001 C C . PRO A 1 130 ? 3.839 -13.674 -0.697 1.00 95.06 130 PRO A C 1
ATOM 1003 O O . PRO A 1 130 ? 3.978 -12.717 0.071 1.00 95.06 130 PRO A O 1
ATOM 1006 N N . LYS A 1 131 ? 4.853 -14.144 -1.429 1.00 95.44 131 LYS A N 1
ATOM 1007 C CA . LYS A 1 131 ? 6.185 -13.515 -1.416 1.00 95.44 131 LYS A CA 1
ATOM 1008 C C . LYS A 1 131 ? 6.125 -12.099 -1.979 1.00 95.44 131 LYS A C 1
ATOM 1010 O O . LYS A 1 131 ? 6.700 -11.179 -1.395 1.00 95.44 131 LYS A O 1
ATOM 1015 N N . GLN A 1 132 ? 5.398 -11.961 -3.084 1.00 95.31 132 GLN A N 1
ATOM 1016 C CA . GLN A 1 132 ? 5.134 -10.708 -3.762 1.00 95.31 132 GLN A CA 1
ATOM 1017 C C . GLN A 1 132 ? 3.644 -10.393 -3.686 1.00 95.31 132 GLN A C 1
ATOM 1019 O O . GLN A 1 132 ? 2.799 -11.203 -4.067 1.00 95.31 132 GLN A O 1
ATOM 1024 N N . LEU A 1 133 ? 3.330 -9.221 -3.151 1.00 96.38 133 LEU A N 1
ATOM 1025 C CA . LEU A 1 133 ? 1.966 -8.740 -3.012 1.00 96.38 133 LEU A CA 1
ATOM 1026 C C . LEU A 1 133 ? 1.728 -7.658 -4.059 1.00 96.38 133 LEU A C 1
ATOM 1028 O O . LEU A 1 133 ? 2.324 -6.587 -3.966 1.00 96.38 133 LEU A O 1
ATOM 1032 N N . ASP A 1 134 ? 0.861 -7.937 -5.022 1.00 95.75 134 ASP A N 1
ATOM 1033 C CA . ASP A 1 134 ? 0.375 -6.935 -5.964 1.00 95.75 134 ASP A CA 1
ATOM 1034 C C . ASP A 1 134 ? -0.803 -6.188 -5.332 1.00 95.75 134 ASP A C 1
ATOM 1036 O O . ASP A 1 134 ? -1.756 -6.788 -4.828 1.00 95.75 134 ASP A O 1
ATOM 1040 N N . VAL A 1 135 ? -0.699 -4.867 -5.286 1.00 96.69 135 VAL A N 1
ATOM 1041 C CA . VAL A 1 135 ? -1.653 -3.974 -4.644 1.00 96.69 135 VAL A CA 1
ATOM 1042 C C . VAL A 1 135 ? -2.238 -3.063 -5.699 1.00 96.69 135 VAL A C 1
ATOM 1044 O O . VAL A 1 135 ? -1.520 -2.271 -6.293 1.00 96.69 135 VAL A O 1
ATOM 1047 N N . SER A 1 136 ? -3.560 -3.089 -5.841 1.00 94.62 136 SER A N 1
ATOM 1048 C CA . SER A 1 136 ? -4.310 -2.169 -6.694 1.00 94.62 136 SER A CA 1
ATOM 1049 C C . SER A 1 136 ? -5.255 -1.320 -5.846 1.00 94.62 136 SER A C 1
ATOM 1051 O O . SER A 1 136 ? -6.113 -1.841 -5.127 1.00 94.62 136 SER A O 1
ATOM 1053 N N . VAL A 1 137 ? -5.140 0.001 -5.955 1.00 95.00 137 VAL A N 1
ATOM 1054 C CA . VAL A 1 137 ? -6.000 0.984 -5.291 1.00 95.00 137 VAL A CA 1
ATOM 1055 C C . VAL A 1 137 ? -6.769 1.771 -6.343 1.00 95.00 137 VAL A C 1
ATOM 1057 O O . VAL A 1 137 ? -6.180 2.285 -7.286 1.00 95.00 137 VAL A O 1
ATOM 1060 N N . ARG A 1 138 ? -8.088 1.906 -6.174 1.00 91.94 138 ARG A N 1
ATOM 1061 C CA . ARG A 1 138 ? -8.944 2.684 -7.084 1.00 91.94 138 ARG A CA 1
ATOM 1062 C C . ARG A 1 138 ? -9.501 3.938 -6.426 1.00 91.94 138 ARG A C 1
ATOM 1064 O O . ARG A 1 138 ? -9.990 3.893 -5.288 1.00 91.94 138 ARG A O 1
ATOM 1071 N N . TYR A 1 139 ? -9.515 5.013 -7.204 1.00 85.44 139 TYR A N 1
ATOM 1072 C CA . TYR A 1 139 ? -10.105 6.310 -6.907 1.00 85.44 139 TYR A CA 1
ATOM 1073 C C . TYR A 1 139 ? -11.265 6.558 -7.881 1.00 85.44 139 TYR A C 1
ATOM 1075 O O . TYR A 1 139 ? -11.077 6.638 -9.087 1.00 85.44 139 TYR A O 1
ATOM 1083 N N . GLY A 1 140 ? -12.498 6.671 -7.384 1.00 69.81 140 GLY A N 1
ATOM 1084 C CA . GLY A 1 140 ? -13.649 6.922 -8.268 1.00 69.81 140 GLY A CA 1
ATOM 1085 C C . GLY A 1 140 ? -13.872 5.839 -9.343 1.00 69.81 140 GLY A C 1
ATOM 1086 O O . GLY A 1 140 ? -13.675 4.655 -9.068 1.00 69.81 140 GLY A O 1
ATOM 1087 N N . SER A 1 141 ? -14.378 6.232 -10.521 1.00 54.25 141 SER A N 1
ATOM 1088 C CA . SER A 1 141 ? -14.812 5.303 -11.579 1.00 54.25 141 SER A CA 1
ATOM 1089 C C . SER A 1 141 ? -13.729 4.902 -12.583 1.00 54.25 141 SER A C 1
ATOM 1091 O O . SER A 1 141 ? -13.884 3.838 -13.175 1.00 54.25 141 SER A O 1
ATOM 1093 N N . GLU A 1 142 ? -12.663 5.691 -12.768 1.00 56.03 142 GLU A N 1
ATOM 1094 C CA . GLU A 1 142 ? -11.678 5.443 -13.842 1.00 56.03 142 GLU A CA 1
ATOM 1095 C C . GLU A 1 142 ? -10.198 5.558 -13.425 1.00 56.03 142 GLU A C 1
ATOM 1097 O O . GLU A 1 142 ? -9.347 5.063 -14.157 1.00 56.03 142 GLU A O 1
ATOM 1102 N N . ASP A 1 143 ? -9.879 6.081 -12.233 1.00 74.00 143 ASP A N 1
ATOM 1103 C CA . ASP A 1 143 ? -8.491 6.314 -11.807 1.00 74.00 143 ASP A CA 1
ATOM 1104 C C . ASP A 1 143 ? -8.024 5.330 -10.719 1.00 74.00 143 ASP A C 1
ATOM 1106 O O . ASP A 1 143 ? -8.805 4.813 -9.911 1.00 74.00 143 ASP A O 1
ATOM 1110 N N . GLY A 1 144 ? -6.718 5.067 -10.661 1.00 81.62 144 GLY A N 1
ATOM 1111 C CA . GLY A 1 144 ? -6.125 4.175 -9.668 1.00 81.62 144 GLY A CA 1
ATOM 1112 C C . GLY A 1 144 ? -4.602 4.117 -9.722 1.00 81.62 144 GLY A C 1
ATOM 1113 O O . GLY A 1 144 ? -3.976 4.684 -10.612 1.00 81.62 144 GLY A O 1
ATOM 1114 N N . ALA A 1 145 ? -4.017 3.422 -8.753 1.00 89.19 145 ALA A N 1
ATOM 1115 C CA . ALA A 1 145 ? -2.588 3.149 -8.668 1.00 89.19 145 ALA A CA 1
ATOM 1116 C C . ALA A 1 145 ? -2.359 1.670 -8.342 1.00 89.19 145 ALA A C 1
ATOM 1118 O O . ALA A 1 145 ? -3.110 1.082 -7.561 1.00 89.19 145 ALA A O 1
ATOM 1119 N N . GLY A 1 146 ? -1.318 1.088 -8.934 1.00 90.62 146 GLY A N 1
ATOM 1120 C CA . GLY A 1 146 ? -0.904 -0.295 -8.719 1.00 90.62 146 GLY A CA 1
ATOM 1121 C C . GLY A 1 146 ? 0.583 -0.381 -8.382 1.00 90.62 146 GLY A C 1
ATOM 1122 O O . GLY A 1 146 ? 1.344 0.475 -8.829 1.00 90.62 146 GLY A O 1
ATOM 1123 N N . ALA A 1 147 ? 0.988 -1.372 -7.587 1.00 92.25 147 ALA A N 1
ATOM 1124 C CA . ALA A 1 147 ? 2.395 -1.699 -7.357 1.00 92.25 147 ALA A CA 1
ATOM 1125 C C . ALA A 1 147 ? 2.561 -3.112 -6.786 1.00 92.25 147 ALA A C 1
ATOM 1127 O O . ALA A 1 147 ? 1.757 -3.561 -5.965 1.00 92.25 147 ALA A O 1
ATOM 1128 N N . VAL A 1 148 ? 3.672 -3.756 -7.144 1.00 94.06 148 VAL A N 1
ATOM 1129 C CA . VAL A 1 148 ? 4.085 -5.054 -6.601 1.00 94.06 148 VAL A CA 1
ATOM 1130 C C . VAL A 1 148 ? 5.135 -4.858 -5.510 1.00 94.06 148 VAL A C 1
ATOM 1132 O O . VAL A 1 148 ? 6.126 -4.153 -5.692 1.00 94.06 148 VAL A O 1
ATOM 1135 N N . PHE A 1 149 ? 4.941 -5.516 -4.367 1.00 95.31 149 PHE A N 1
ATOM 1136 C CA . PHE A 1 149 ? 5.838 -5.428 -3.216 1.00 95.31 149 PHE A CA 1
ATOM 1137 C C . PHE A 1 149 ? 6.448 -6.779 -2.854 1.00 95.31 149 PHE A C 1
ATOM 1139 O O . PHE A 1 149 ? 5.730 -7.709 -2.484 1.00 95.31 149 PHE A O 1
ATOM 1146 N N . ASP A 1 150 ? 7.780 -6.854 -2.836 1.00 95.00 150 ASP A N 1
ATOM 1147 C CA . ASP A 1 150 ? 8.499 -7.950 -2.183 1.00 95.00 150 ASP A CA 1
ATOM 1148 C C . ASP A 1 150 ? 8.419 -7.780 -0.655 1.00 95.00 150 ASP A C 1
ATOM 1150 O O . ASP A 1 150 ? 9.016 -6.874 -0.063 1.00 95.00 150 ASP A O 1
ATOM 1154 N N . LEU A 1 151 ? 7.671 -8.664 0.012 1.00 95.44 151 LEU A N 1
ATOM 1155 C CA . LEU A 1 151 ? 7.431 -8.541 1.450 1.00 95.44 151 LEU A CA 1
ATOM 1156 C C . LEU A 1 151 ? 8.675 -8.840 2.299 1.00 95.44 151 LEU A C 1
ATOM 1158 O O . LEU A 1 151 ? 8.703 -8.475 3.476 1.00 95.44 151 LEU A O 1
ATOM 1162 N N . ALA A 1 152 ? 9.684 -9.536 1.770 1.00 95.62 152 ALA A N 1
ATOM 1163 C CA . ALA A 1 152 ? 10.948 -9.737 2.472 1.00 95.62 152 ALA A CA 1
ATOM 1164 C C . ALA A 1 152 ? 11.797 -8.461 2.409 1.00 95.62 152 ALA A C 1
ATOM 1166 O O . ALA A 1 152 ? 12.313 -8.028 3.441 1.00 95.62 152 ALA A O 1
ATOM 1167 N N . ALA A 1 153 ? 11.858 -7.810 1.244 1.00 95.38 153 ALA A N 1
ATOM 1168 C CA . ALA A 1 153 ? 12.550 -6.537 1.064 1.00 95.38 153 ALA A CA 1
ATOM 1169 C C . ALA A 1 153 ? 11.942 -5.426 1.934 1.00 95.38 153 ALA A C 1
ATOM 1171 O O . ALA A 1 153 ? 12.676 -4.729 2.635 1.00 95.38 153 ALA A O 1
ATOM 1172 N N . VAL A 1 154 ? 10.607 -5.308 1.976 1.00 96.75 154 VAL A N 1
ATOM 1173 C CA . VAL A 1 154 ? 9.943 -4.296 2.818 1.00 96.75 154 VAL A CA 1
ATOM 1174 C C . VAL A 1 154 ? 10.229 -4.529 4.305 1.00 96.75 154 VAL A C 1
ATOM 1176 O O . VAL A 1 154 ? 10.514 -3.579 5.034 1.00 96.75 154 VAL A O 1
ATOM 1179 N N . ARG A 1 155 ? 10.201 -5.788 4.770 1.00 96.25 155 ARG A N 1
ATOM 1180 C CA . ARG A 1 155 ? 10.551 -6.123 6.163 1.00 96.25 155 ARG A CA 1
ATOM 1181 C C . ARG A 1 155 ? 12.010 -5.801 6.475 1.00 96.25 155 ARG A C 1
ATOM 1183 O O . ARG A 1 155 ? 12.282 -5.253 7.537 1.00 96.25 155 ARG A O 1
ATOM 1190 N N . ALA A 1 156 ? 12.928 -6.125 5.565 1.00 96.12 156 ALA A N 1
ATOM 1191 C CA . ALA A 1 156 ? 14.353 -5.860 5.739 1.00 96.12 156 ALA A CA 1
ATOM 1192 C C . ALA A 1 156 ? 14.667 -4.357 5.772 1.00 96.12 156 ALA A C 1
ATOM 1194 O O . ALA A 1 156 ? 15.536 -3.930 6.527 1.00 96.12 156 ALA A O 1
ATOM 1195 N N . ALA A 1 157 ? 13.943 -3.555 4.986 1.00 96.75 157 ALA A N 1
ATOM 1196 C CA . ALA A 1 157 ? 14.105 -2.106 4.959 1.00 96.75 157 ALA A CA 1
ATOM 1197 C C . ALA A 1 157 ? 13.610 -1.412 6.238 1.00 96.75 157 ALA A C 1
ATOM 1199 O O . ALA A 1 157 ? 14.072 -0.313 6.533 1.00 96.75 157 ALA A O 1
ATOM 1200 N N . ALA A 1 158 ? 12.671 -2.034 6.964 1.00 95.69 158 ALA A N 1
ATOM 1201 C CA . ALA A 1 158 ? 12.082 -1.538 8.209 1.00 95.69 158 ALA A CA 1
ATOM 1202 C C . ALA A 1 158 ? 11.793 -0.015 8.196 1.00 95.69 158 ALA A C 1
ATOM 1204 O O . ALA A 1 158 ? 12.393 0.730 8.979 1.00 95.69 158 ALA A O 1
ATOM 1205 N N . PRO A 1 159 ? 10.903 0.479 7.303 1.00 95.88 159 PRO A N 1
ATOM 1206 C CA . PRO A 1 159 ? 10.673 1.912 7.155 1.00 95.88 159 PRO A CA 1
ATOM 1207 C C . PRO A 1 159 ? 10.264 2.569 8.482 1.00 95.88 159 PRO A C 1
ATOM 1209 O O . PRO A 1 159 ? 9.418 2.016 9.192 1.00 95.88 159 PRO A O 1
ATOM 1212 N N . PRO A 1 160 ? 10.797 3.759 8.816 1.00 95.62 160 PRO A N 1
ATOM 1213 C CA . PRO A 1 160 ? 10.376 4.490 10.004 1.00 95.62 160 PRO A CA 1
ATOM 1214 C C . PRO A 1 160 ? 8.874 4.786 10.003 1.00 95.62 160 PRO A C 1
ATOM 1216 O O . PRO A 1 160 ? 8.226 4.861 8.954 1.00 95.62 160 PRO A O 1
ATOM 1219 N N . ALA A 1 161 ? 8.316 5.046 11.185 1.00 94.25 161 ALA A N 1
ATOM 1220 C CA . ALA A 1 161 ? 6.931 5.484 11.306 1.00 94.25 161 ALA A CA 1
ATOM 1221 C C . ALA A 1 161 ? 6.657 6.716 10.418 1.00 94.25 161 ALA A C 1
ATOM 1223 O O . ALA A 1 161 ? 7.437 7.664 10.371 1.00 94.25 161 ALA A O 1
ATOM 1224 N N . GLY A 1 162 ? 5.541 6.683 9.688 1.00 94.69 162 GLY A N 1
ATOM 1225 C CA . GLY A 1 162 ? 5.167 7.717 8.713 1.00 94.69 162 GLY A CA 1
ATOM 1226 C C . GLY A 1 162 ? 5.882 7.633 7.357 1.00 94.69 162 GLY A C 1
ATOM 1227 O O . GLY A 1 162 ? 5.538 8.400 6.455 1.00 94.69 162 GLY A O 1
ATOM 1228 N N . SER A 1 163 ? 6.817 6.691 7.202 1.00 97.94 163 SER A N 1
ATOM 1229 C CA . SER A 1 163 ? 7.513 6.393 5.949 1.00 97.94 163 SER A CA 1
ATOM 1230 C C . SER A 1 163 ? 7.132 5.019 5.409 1.00 97.94 163 SER A C 1
ATOM 1232 O O . SER A 1 163 ? 6.631 4.164 6.138 1.00 97.94 163 SER A O 1
ATOM 1234 N N . TYR A 1 164 ? 7.346 4.821 4.117 1.00 98.06 164 TYR A N 1
ATOM 1235 C CA . TYR A 1 164 ? 6.899 3.665 3.357 1.00 98.06 164 TYR A CA 1
ATOM 1236 C C . TYR A 1 164 ? 7.987 3.273 2.371 1.00 98.06 164 TYR A C 1
ATOM 1238 O O . TYR A 1 164 ? 8.666 4.130 1.809 1.00 98.06 164 TYR A O 1
ATOM 1246 N N . TRP A 1 165 ? 8.165 1.974 2.185 1.00 97.69 165 TRP A N 1
ATOM 1247 C CA . TRP A 1 165 ? 9.070 1.440 1.184 1.00 97.69 165 TRP A CA 1
ATOM 1248 C C . TRP A 1 165 ? 8.434 1.559 -0.202 1.00 97.69 165 TRP A C 1
ATOM 1250 O O . TRP A 1 165 ? 7.273 1.179 -0.374 1.00 97.69 165 TRP A O 1
ATOM 1260 N N . THR A 1 166 ? 9.202 2.050 -1.170 1.00 94.56 166 THR A N 1
ATOM 1261 C CA . THR A 1 166 ? 8.905 1.989 -2.604 1.00 94.56 166 THR A CA 1
ATOM 1262 C C . THR A 1 166 ? 10.090 1.358 -3.336 1.00 94.56 166 THR A C 1
ATOM 1264 O O . THR A 1 166 ? 11.183 1.225 -2.776 1.00 94.56 166 THR A O 1
ATOM 1267 N N . THR A 1 167 ? 9.895 0.993 -4.600 1.00 87.94 167 THR A N 1
ATOM 1268 C CA . THR A 1 167 ? 10.946 0.488 -5.499 1.00 87.94 167 THR A CA 1
ATOM 1269 C C . THR A 1 167 ? 12.109 1.470 -5.672 1.00 87.94 167 THR A C 1
ATOM 1271 O O . THR A 1 167 ? 13.247 1.055 -5.876 1.00 87.94 167 THR A O 1
ATOM 1274 N N . GLU A 1 168 ? 11.852 2.772 -5.537 1.00 89.38 168 GLU A N 1
ATOM 1275 C CA . GLU A 1 168 ? 12.846 3.848 -5.642 1.00 89.38 168 GLU A CA 1
ATOM 1276 C C . GLU A 1 168 ? 13.471 4.239 -4.293 1.00 89.38 168 GLU A C 1
ATOM 1278 O O . GLU A 1 168 ? 14.384 5.065 -4.258 1.00 89.38 168 GLU A O 1
ATOM 1283 N N . GLY A 1 169 ? 12.986 3.678 -3.183 1.00 91.25 169 GLY A N 1
ATOM 1284 C CA . GLY A 1 169 ? 13.495 3.938 -1.840 1.00 91.25 169 GLY A CA 1
ATOM 1285 C C . GLY A 1 169 ? 12.408 4.256 -0.818 1.00 91.25 169 GLY A C 1
ATOM 1286 O O . GLY A 1 169 ? 11.211 4.209 -1.082 1.00 91.25 169 GLY A O 1
ATOM 1287 N N . ILE A 1 170 ? 12.827 4.568 0.407 1.00 95.81 170 ILE A N 1
ATOM 1288 C CA . ILE A 1 170 ? 11.890 4.935 1.472 1.00 95.81 170 ILE A CA 1
ATOM 1289 C C . ILE A 1 170 ? 11.413 6.375 1.257 1.00 95.81 170 ILE A C 1
ATOM 1291 O O . ILE A 1 170 ? 12.228 7.278 1.080 1.00 95.81 170 ILE A O 1
ATOM 1295 N N . ARG A 1 171 ? 10.097 6.586 1.330 1.00 96.69 171 ARG A N 1
ATOM 1296 C CA . ARG A 1 171 ? 9.443 7.897 1.230 1.00 96.69 171 ARG A CA 1
ATOM 1297 C C . ARG A 1 171 ? 8.452 8.105 2.361 1.00 96.69 171 ARG A C 1
ATOM 1299 O O . ARG A 1 171 ? 7.760 7.182 2.780 1.00 96.69 171 ARG A O 1
ATOM 1306 N N . THR A 1 172 ? 8.325 9.332 2.835 1.00 97.25 172 THR A N 1
ATOM 1307 C CA . THR A 1 172 ? 7.221 9.742 3.706 1.00 97.25 172 THR A CA 1
ATOM 1308 C C . THR A 1 172 ? 5.902 9.767 2.935 1.00 97.25 172 THR A C 1
ATOM 1310 O O . THR A 1 172 ? 5.872 9.909 1.712 1.00 97.25 172 THR A O 1
ATOM 1313 N N . GLY A 1 173 ? 4.775 9.697 3.651 1.00 94.19 173 GLY A N 1
ATOM 1314 C CA . GLY A 1 173 ? 3.461 9.837 3.008 1.00 94.19 173 GLY A CA 1
ATOM 1315 C C . GLY A 1 173 ? 3.295 11.159 2.246 1.00 94.19 173 GLY A C 1
ATOM 1316 O O . GLY A 1 173 ? 2.680 11.175 1.188 1.00 94.19 173 GLY A O 1
ATOM 1317 N N . ARG A 1 174 ? 3.911 12.242 2.738 1.00 93.31 174 ARG A N 1
ATOM 1318 C CA . ARG A 1 174 ? 3.901 13.553 2.077 1.00 93.31 174 ARG A CA 1
ATOM 1319 C C . ARG A 1 174 ? 4.722 13.564 0.789 1.00 93.31 174 ARG A C 1
ATOM 1321 O O . ARG A 1 174 ? 4.296 14.172 -0.183 1.00 93.31 174 ARG A O 1
ATOM 1328 N N . GLU A 1 175 ? 5.889 12.926 0.782 1.00 94.94 175 GLU A N 1
ATOM 1329 C CA . GLU A 1 175 ? 6.715 12.818 -0.428 1.00 94.94 175 GLU A CA 1
ATOM 1330 C C . GLU A 1 175 ? 6.032 11.972 -1.503 1.00 94.94 175 GLU A C 1
ATOM 1332 O O . GLU A 1 175 ? 6.190 12.273 -2.680 1.00 94.94 175 GLU A O 1
ATOM 1337 N N . LEU A 1 176 ? 5.252 10.955 -1.111 1.00 93.56 176 LEU A N 1
ATOM 1338 C CA . LEU A 1 176 ? 4.386 10.221 -2.037 1.00 93.56 176 LEU A CA 1
ATOM 1339 C C . LEU A 1 176 ? 3.310 11.137 -2.631 1.00 93.56 176 LEU A C 1
ATOM 1341 O O . LEU A 1 176 ? 3.178 11.195 -3.846 1.00 93.56 176 LEU A O 1
ATOM 1345 N N . ASP A 1 177 ? 2.590 11.899 -1.806 1.00 91.50 177 ASP A N 1
ATOM 1346 C CA . ASP A 1 177 ? 1.546 12.819 -2.288 1.00 91.50 177 ASP A CA 1
ATOM 1347 C C . ASP A 1 177 ? 2.103 13.892 -3.243 1.00 91.50 177 ASP A C 1
ATOM 1349 O O . ASP A 1 177 ? 1.433 14.298 -4.187 1.00 91.50 177 ASP A O 1
ATOM 1353 N N . GLN A 1 178 ? 3.358 14.309 -3.049 1.00 91.25 178 GLN A N 1
ATOM 1354 C CA . GLN A 1 178 ? 4.053 15.261 -3.923 1.00 91.25 178 GLN A CA 1
ATOM 1355 C C . GLN A 1 178 ? 4.453 14.691 -5.292 1.00 91.25 178 GLN A C 1
ATOM 1357 O O . GLN A 1 178 ? 4.815 15.471 -6.173 1.00 91.25 178 GLN A O 1
ATOM 1362 N N . LEU A 1 179 ? 4.393 13.368 -5.491 1.00 88.56 179 LEU A N 1
ATOM 1363 C CA . LEU A 1 179 ? 4.583 12.759 -6.813 1.00 88.56 179 LEU A CA 1
ATOM 1364 C C . LEU A 1 179 ? 3.431 13.094 -7.763 1.00 88.56 179 LEU A C 1
ATOM 1366 O O . LEU A 1 179 ? 3.607 13.047 -8.979 1.00 88.56 179 LEU A O 1
ATOM 1370 N N . LEU A 1 180 ? 2.259 13.426 -7.218 1.00 85.12 180 LEU A N 1
ATOM 1371 C CA . LEU A 1 180 ? 1.117 13.861 -8.001 1.00 85.12 180 LEU A CA 1
ATOM 1372 C C . LEU A 1 180 ? 1.148 15.380 -8.171 1.00 85.12 180 LEU A C 1
ATOM 1374 O O . LEU A 1 180 ? 1.206 16.151 -7.211 1.00 85.12 180 LEU A O 1
ATOM 1378 N N . HIS A 1 181 ? 1.045 15.830 -9.417 1.00 82.50 181 HIS A N 1
ATOM 1379 C CA . HIS A 1 181 ? 0.880 17.242 -9.745 1.00 82.50 181 HIS A CA 1
ATOM 1380 C C . HIS A 1 181 ? -0.585 17.654 -9.569 1.00 82.50 181 HIS A C 1
ATOM 1382 O O . HIS A 1 181 ? -1.331 17.850 -10.525 1.00 82.50 181 HIS A O 1
ATOM 1388 N N . CYS A 1 182 ? -1.006 17.759 -8.310 1.00 76.94 182 CYS A N 1
ATOM 1389 C CA . CYS A 1 182 ? -2.370 18.098 -7.914 1.00 76.94 182 CYS A CA 1
ATOM 1390 C C . CYS A 1 182 ? -2.647 19.600 -8.088 1.00 76.94 182 CYS A C 1
ATOM 1392 O O . CYS A 1 182 ? -2.753 20.352 -7.120 1.00 76.94 182 CYS A O 1
ATOM 1394 N N . GLY A 1 183 ? -2.727 20.041 -9.341 1.00 60.38 183 GLY A N 1
ATOM 1395 C CA . GLY A 1 183 ? -3.000 21.416 -9.737 1.00 60.38 183 GLY A CA 1
ATOM 1396 C C . GLY A 1 183 ? -3.151 21.488 -11.249 1.00 60.38 183 GLY A C 1
ATOM 1397 O O . GLY A 1 183 ? -2.187 21.294 -11.979 1.00 60.38 183 GLY A O 1
ATOM 1398 N N . GLY A 1 184 ? -4.375 21.726 -11.721 1.00 52.91 184 GLY A N 1
ATOM 1399 C CA . GLY A 1 184 ? -4.626 21.941 -13.137 1.00 52.91 184 GLY A CA 1
ATOM 1400 C C . GLY A 1 184 ? -4.022 23.267 -13.571 1.00 52.91 184 GLY A C 1
ATOM 1401 O O . GLY A 1 184 ? -4.558 24.321 -13.221 1.00 52.91 184 GLY A O 1
ATOM 1402 N N . ASP A 1 185 ? -2.969 23.215 -14.381 1.0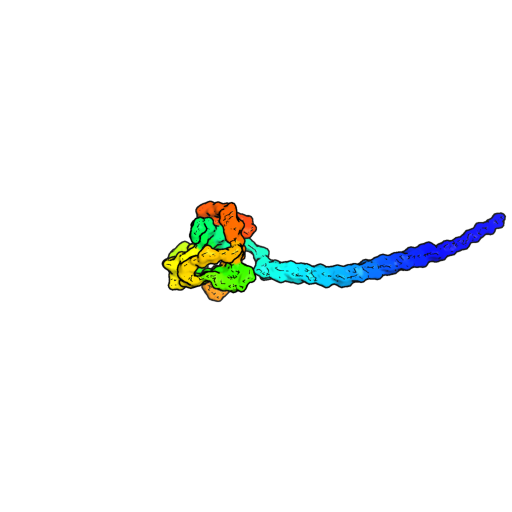0 44.38 185 ASP A N 1
ATOM 1403 C CA . ASP A 1 185 ? -2.649 24.309 -15.287 1.00 44.38 185 ASP A CA 1
ATOM 1404 C C . ASP A 1 185 ? -3.831 24.450 -16.249 1.00 44.38 185 ASP A C 1
ATOM 1406 O O . ASP A 1 185 ? -3.897 23.857 -17.324 1.00 44.38 185 ASP A O 1
ATOM 1410 N N . LYS A 1 186 ? -4.822 25.245 -15.841 1.00 46.69 186 LYS A N 1
ATOM 1411 C CA . LYS A 1 186 ? -5.732 25.885 -16.782 1.00 46.69 186 LYS A CA 1
ATOM 1412 C C . LYS A 1 186 ? -4.945 26.960 -17.518 1.00 46.69 186 LYS A C 1
ATOM 1414 O O . LYS A 1 186 ? -5.187 28.151 -17.334 1.00 46.69 186 LYS A O 1
ATOM 1419 N N . THR A 1 187 ? -4.028 26.546 -18.381 1.00 44.12 187 THR A N 1
ATOM 1420 C CA . THR A 1 187 ? -3.594 27.386 -19.491 1.00 44.12 187 THR A CA 1
ATOM 1421 C C . THR A 1 187 ? -4.748 27.372 -20.487 1.00 44.12 187 THR A C 1
ATOM 1423 O O . THR A 1 187 ? -4.835 26.534 -21.379 1.00 44.12 187 THR A O 1
ATOM 1426 N N . THR A 1 188 ? -5.725 28.243 -20.237 1.00 40.00 188 THR A N 1
ATOM 1427 C CA . THR A 1 188 ? -6.740 28.587 -21.238 1.00 40.00 188 THR A CA 1
ATOM 1428 C C . THR A 1 188 ? -6.002 29.240 -22.416 1.00 40.00 188 THR A C 1
ATOM 1430 O O . THR A 1 188 ? -5.149 30.089 -22.142 1.00 40.00 188 THR A O 1
ATOM 1433 N N . PRO A 1 189 ? -6.256 28.834 -23.675 1.00 48.34 189 PRO A N 1
ATOM 1434 C CA . PRO A 1 189 ? -5.642 29.450 -24.851 1.00 48.34 189 PRO A CA 1
ATOM 1435 C C . PRO A 1 189 ? -6.046 30.918 -25.035 1.00 48.34 189 PRO A C 1
ATOM 1437 O O . PRO A 1 189 ? -7.146 31.300 -24.569 1.00 48.34 189 PRO A O 1
#

Sequence (189 aa):
MLHVPGTTTNGVAERRRGRKVLVVGLIAAAILAAPVALAFLWITFLNVMSDPLGPSFLGLRIDGDTITVKTAQCPSDRVRRVELYDSDSEKLVWRADDPLTEEGRGGLLRLWAAEKYRTSRPATRPAELPKQLDVSVRYGSEDGAGAVFDLAAVRAAAPPAGSYWTTEGIRTGRELDQLLHCGGDKTTP

Radius of gyration: 29.71 Å; chains: 1; bounding box: 87×47×84 Å

Foldseek 3Di:
DDDDDDDPPPPVVVVVVVVVVVVVVVVVVCVVVVVVVVVVVVVVVVVCVVPPPAFAQWFWADDPPKIKIAGADDPPWFWAKKWKAQPVPRHTQKMFGAFPDPVVRNRTDTALCQVRGPGIPPNHHDPDDHQKIWMWIDTPDDDTGIDIDRPVVNVVLNAPPQWGATPVGIDGSVVSNVSDPNDDPPPPD

pLDDT: mean 81.5, std 18.57, range [33.28, 98.31]

Secondary structure (DSSP, 8-state):
--PPPPP--HHHHHHHHHHHHHHHHHHHHHHHHHHHHHHHHHHHHHHHHHS-SS--SEEEEEETTEEEEEE---TT--EEEEEEEETTT--EEEEEEEESSHHHHTTEEETT-GGGEEEEESSS--SS--SEEEEEEEETTTEEEEEEEEHHHHHHH-PPTTEEEETTEEEEHHHHHTTS--S------